Protein AF-A0AAV5U0A1-F1 (afdb_monomer)

Solvent-accessible surface area (backbone atoms only — not comparable to full-atom values): 12680 Å² total; per-residue (Å²): 131,85,86,67,59,62,84,64,47,50,62,53,45,58,72,53,48,42,97,86,37,93,54,20,73,59,46,49,53,53,51,50,45,66,59,63,69,54,57,73,71,55,33,48,52,49,47,70,76,40,39,78,63,48,50,66,48,63,71,72,50,58,68,67,58,55,45,63,45,49,74,36,69,68,47,45,61,51,34,74,75,32,68,68,50,45,51,52,42,48,49,52,62,66,55,71,90,57,90,88,52,53,71,68,59,50,52,53,51,49,50,48,31,42,49,44,49,49,51,50,50,61,66,18,66,86,35,64,87,56,33,54,58,44,51,72,70,46,56,62,58,45,48,27,61,62,4,62,44,91,62,83,88,67,80,53,34,65,59,54,51,50,49,38,69,78,42,55,88,46,46,69,57,48,22,65,46,8,58,85,22,51,75,86,24,63,40,4,35,52,24,60,68,49,76,73,84,75,81,65,69,82,75,75,76,76,80,76,82,86,81,87,82,91,133

pLDDT: mean 83.24, std 13.51, range [42.75, 97.75]

Structure (mmCIF, N/CA/C/O backbone):
data_AF-A0AAV5U0A1-F1
#
_entry.id   AF-A0AAV5U0A1-F1
#
loop_
_atom_site.group_PDB
_atom_site.id
_atom_site.type_symbol
_atom_site.label_atom_id
_atom_site.label_alt_id
_atom_site.label_comp_id
_atom_site.label_asym_id
_atom_site.label_entity_id
_atom_site.label_seq_id
_atom_site.pdbx_PDB_ins_code
_atom_site.Cartn_x
_atom_site.Cartn_y
_atom_site.Cartn_z
_atom_site.occupancy
_atom_site.B_iso_or_equiv
_atom_site.auth_seq_id
_atom_site.auth_comp_id
_atom_site.auth_asym_id
_atom_site.auth_atom_id
_atom_site.pdbx_PDB_model_num
ATOM 1 N N . SER A 1 1 ? 11.505 15.624 -27.979 1.00 45.50 1 SER A N 1
ATOM 2 C CA . SER A 1 1 ? 10.695 14.448 -27.616 1.00 45.50 1 SER A CA 1
ATOM 3 C C . SER A 1 1 ? 11.596 13.233 -27.694 1.00 45.50 1 SER A C 1
ATOM 5 O O . SER A 1 1 ? 12.346 13.107 -28.656 1.00 45.50 1 SER A O 1
ATOM 7 N N . LEU A 1 2 ? 11.619 12.393 -26.661 1.00 45.75 2 LEU A N 1
ATOM 8 C CA . LEU A 1 2 ? 12.343 11.128 -26.728 1.00 45.75 2 LEU A CA 1
ATOM 9 C C . LEU A 1 2 ? 11.473 10.179 -27.564 1.00 45.75 2 LEU A C 1
ATOM 11 O O . LEU A 1 2 ? 10.415 9.763 -27.109 1.00 45.75 2 LEU A O 1
ATOM 15 N N . VAL A 1 3 ? 11.860 9.922 -28.813 1.00 54.09 3 VAL A N 1
ATOM 16 C CA . VAL A 1 3 ? 11.170 8.975 -29.706 1.00 54.09 3 VAL A CA 1
ATOM 17 C C . VAL A 1 3 ? 11.675 7.570 -29.376 1.00 54.09 3 VAL A C 1
ATOM 19 O O . VAL A 1 3 ? 12.376 6.944 -30.164 1.00 54.09 3 VAL A O 1
ATOM 22 N N . LEU A 1 4 ? 11.415 7.102 -28.157 1.00 60.94 4 LEU A N 1
ATOM 23 C CA . LEU A 1 4 ? 11.517 5.677 -27.867 1.00 60.94 4 LEU A CA 1
ATOM 24 C C . LEU A 1 4 ? 10.155 5.078 -28.191 1.00 60.94 4 LEU A C 1
ATOM 26 O O . LEU A 1 4 ? 9.140 5.519 -27.668 1.00 60.94 4 LEU A O 1
ATOM 30 N N . ASN A 1 5 ? 10.130 4.111 -29.105 1.00 74.62 5 ASN A N 1
ATOM 31 C CA . ASN A 1 5 ? 8.954 3.271 -29.262 1.00 74.62 5 ASN A CA 1
ATOM 32 C C . ASN A 1 5 ? 8.891 2.366 -28.028 1.00 74.62 5 ASN A C 1
ATOM 34 O O . ASN A 1 5 ? 9.698 1.439 -27.909 1.00 74.62 5 ASN A O 1
ATOM 38 N N . ASP A 1 6 ? 7.962 2.650 -27.119 1.00 71.62 6 ASP A N 1
ATOM 39 C CA . ASP A 1 6 ? 7.804 1.933 -25.852 1.00 71.62 6 ASP A CA 1
ATOM 40 C C . ASP A 1 6 ? 7.629 0.420 -26.050 1.00 71.62 6 ASP A C 1
ATOM 42 O O . ASP A 1 6 ? 8.100 -0.373 -25.228 1.00 71.62 6 ASP A O 1
ATOM 46 N N . GLU A 1 7 ? 7.040 -0.001 -27.178 1.00 73.19 7 GLU A N 1
ATOM 47 C CA . GLU A 1 7 ? 6.856 -1.414 -27.520 1.00 73.19 7 GLU A CA 1
ATOM 48 C C . GLU A 1 7 ? 8.173 -2.136 -27.818 1.00 73.19 7 GLU A C 1
ATOM 50 O O . GLU A 1 7 ? 8.300 -3.321 -27.517 1.00 73.19 7 GLU A O 1
ATOM 55 N N . LEU A 1 8 ? 9.164 -1.431 -28.367 1.00 79.56 8 LEU 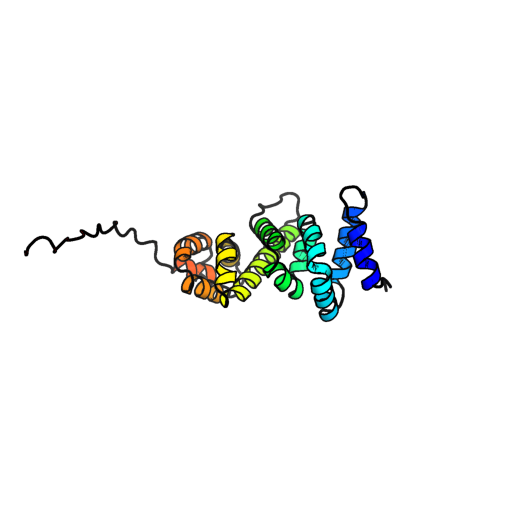A N 1
ATOM 56 C CA . LEU A 1 8 ? 10.489 -1.985 -28.652 1.00 79.56 8 LEU A CA 1
ATOM 57 C C . LEU A 1 8 ? 11.459 -1.768 -27.487 1.00 79.56 8 LEU A C 1
ATOM 59 O O . LEU A 1 8 ? 12.316 -2.612 -27.222 1.00 79.56 8 LEU A O 1
ATOM 63 N N . ALA A 1 9 ? 11.319 -0.650 -26.774 1.00 85.50 9 ALA A N 1
ATOM 64 C CA . ALA A 1 9 ? 12.217 -0.273 -25.694 1.00 85.50 9 ALA A CA 1
ATOM 65 C C . ALA A 1 9 ? 12.012 -1.133 -24.440 1.00 85.50 9 ALA A C 1
ATOM 67 O O . ALA A 1 9 ? 12.993 -1.583 -23.847 1.00 85.50 9 ALA A O 1
ATOM 68 N N . CYS A 1 10 ? 10.764 -1.401 -24.037 1.00 88.62 10 CYS A N 1
ATOM 69 C CA . CYS A 1 10 ? 10.500 -2.111 -22.782 1.00 88.62 10 CYS A CA 1
ATOM 70 C C . CYS A 1 10 ? 11.078 -3.534 -22.751 1.00 88.62 10 CYS A C 1
ATOM 72 O O . CYS A 1 10 ? 11.788 -3.840 -21.790 1.00 88.62 10 CYS A O 1
ATOM 74 N N . PRO A 1 11 ? 10.853 -4.406 -23.760 1.00 90.00 11 PRO A N 1
ATOM 75 C CA . PRO A 1 11 ? 11.413 -5.757 -23.747 1.00 90.00 11 PRO A CA 1
ATOM 76 C C . PRO A 1 11 ? 12.940 -5.754 -23.640 1.00 90.00 11 PRO A C 1
ATOM 78 O O . PRO A 1 11 ? 13.488 -6.459 -22.796 1.00 90.00 11 PRO A O 1
ATOM 81 N N . PHE A 1 12 ? 13.598 -4.894 -24.424 1.00 90.38 12 PHE A N 1
ATOM 82 C CA . PHE A 1 12 ? 15.050 -4.736 -24.417 1.00 90.38 12 PHE A CA 1
ATOM 83 C C . PHE A 1 12 ? 15.578 -4.277 -23.053 1.00 90.38 12 PHE A C 1
ATOM 85 O O . PHE A 1 12 ? 16.543 -4.839 -22.536 1.00 90.38 12 PHE A O 1
ATOM 92 N N . LEU A 1 13 ? 14.934 -3.275 -22.444 1.00 91.12 13 LEU A N 1
ATOM 93 C CA . LEU A 1 13 ? 15.321 -2.776 -21.126 1.00 91.12 13 LEU A CA 1
ATOM 94 C C . LEU A 1 13 ? 15.207 -3.867 -20.066 1.00 91.12 13 LEU A C 1
ATOM 96 O O . LEU A 1 13 ? 16.143 -4.055 -19.293 1.00 91.12 13 LEU A O 1
ATOM 100 N N . PHE A 1 14 ? 14.107 -4.619 -20.051 1.00 91.50 14 PHE A N 1
ATOM 101 C CA . PHE A 1 14 ? 13.966 -5.730 -19.118 1.00 91.50 14 PHE A CA 1
ATOM 102 C C . PHE A 1 14 ? 15.031 -6.819 -19.329 1.00 91.50 14 PHE A C 1
ATOM 104 O O . PHE A 1 14 ? 15.506 -7.368 -18.341 1.00 91.50 14 PHE A O 1
ATOM 111 N N . ASP A 1 15 ? 15.414 -7.136 -20.571 1.00 90.81 15 ASP A N 1
ATOM 112 C CA . ASP A 1 15 ? 16.470 -8.125 -20.854 1.00 90.81 15 ASP A CA 1
ATOM 113 C C . ASP A 1 15 ? 17.850 -7.637 -20.391 1.00 90.81 15 ASP A C 1
ATOM 115 O O . ASP A 1 15 ? 18.699 -8.422 -19.967 1.00 90.81 15 ASP A O 1
ATOM 119 N N . CYS A 1 16 ? 18.077 -6.325 -20.452 1.00 90.50 16 CYS A N 1
ATOM 120 C CA . CYS A 1 16 ? 19.337 -5.711 -20.055 1.00 90.50 16 CYS A CA 1
ATOM 121 C C . CYS A 1 16 ? 19.458 -5.493 -18.539 1.00 90.50 16 CYS A C 1
ATOM 123 O O . CYS A 1 16 ? 20.584 -5.392 -18.043 1.00 90.50 16 CYS A O 1
ATOM 125 N N . ILE A 1 17 ? 18.351 -5.421 -17.793 1.00 89.75 17 ILE A N 1
ATOM 126 C CA . ILE A 1 17 ? 18.374 -5.279 -16.332 1.00 89.75 17 ILE A CA 1
ATOM 127 C C . ILE A 1 17 ? 18.672 -6.639 -15.691 1.00 89.75 17 ILE A C 1
ATOM 129 O O . ILE A 1 17 ? 17.797 -7.479 -15.505 1.00 89.75 17 ILE A O 1
ATOM 133 N N . THR A 1 18 ? 19.936 -6.839 -15.327 1.00 86.81 18 THR A N 1
ATOM 134 C CA . THR A 1 18 ? 20.435 -8.052 -14.663 1.00 86.81 18 THR A CA 1
ATOM 135 C C . THR A 1 18 ? 21.503 -7.700 -13.629 1.00 86.81 18 THR A C 1
ATOM 137 O O . THR A 1 18 ? 22.191 -6.688 -13.769 1.00 86.81 18 THR A O 1
ATOM 140 N N . ASP A 1 19 ? 21.731 -8.556 -12.634 1.00 82.19 19 ASP A N 1
ATOM 141 C CA . ASP A 1 19 ? 22.765 -8.319 -11.607 1.00 82.19 19 ASP A CA 1
ATOM 142 C C . ASP A 1 19 ? 24.187 -8.203 -12.186 1.00 82.19 19 ASP A C 1
ATOM 144 O O . ASP A 1 19 ? 25.088 -7.653 -11.558 1.00 82.19 19 ASP A O 1
ATOM 148 N N . LYS A 1 20 ? 24.398 -8.711 -13.407 1.00 88.12 20 LYS A N 1
ATOM 149 C CA . LYS A 1 20 ? 25.689 -8.688 -14.106 1.00 88.12 20 LYS A CA 1
ATOM 150 C C . LYS A 1 20 ? 25.921 -7.413 -14.915 1.00 88.12 20 LYS A C 1
ATOM 152 O O . LYS A 1 20 ? 27.049 -7.171 -15.338 1.00 88.12 20 LYS A O 1
ATOM 157 N N . ASN A 1 21 ? 24.880 -6.622 -15.174 1.00 85.50 21 ASN A N 1
ATOM 158 C CA . ASN A 1 21 ? 25.001 -5.408 -15.968 1.00 85.50 21 ASN A CA 1
ATOM 159 C C . ASN A 1 21 ? 25.263 -4.197 -15.050 1.00 85.50 21 ASN A C 1
ATOM 161 O O . ASN A 1 21 ? 24.388 -3.836 -14.259 1.00 85.50 21 ASN A O 1
ATOM 165 N N . PRO A 1 22 ? 26.422 -3.514 -15.166 1.00 87.12 22 PRO A N 1
ATOM 166 C CA . PRO A 1 22 ? 26.748 -2.363 -14.320 1.00 87.12 22 PRO A CA 1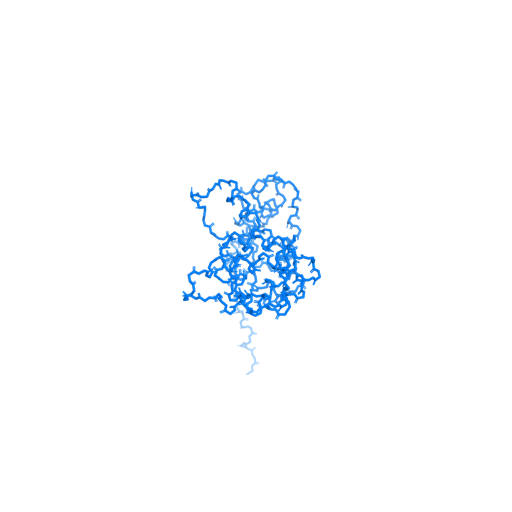
ATOM 167 C C . PRO A 1 22 ? 25.797 -1.174 -14.526 1.00 87.12 22 PRO A C 1
ATOM 169 O O . PRO A 1 22 ? 25.707 -0.296 -13.671 1.00 87.12 22 PRO A O 1
ATOM 172 N N . LEU A 1 23 ? 25.063 -1.141 -15.643 1.00 89.38 23 LEU A N 1
ATOM 173 C CA . LEU A 1 23 ? 24.080 -0.107 -15.952 1.00 89.38 23 LEU A CA 1
ATOM 174 C C . LEU A 1 23 ? 22.672 -0.437 -15.445 1.00 89.38 23 LEU A C 1
ATOM 176 O O . LEU A 1 23 ? 21.784 0.400 -15.593 1.00 89.38 23 LEU A O 1
ATOM 180 N N . SER A 1 24 ? 22.442 -1.601 -14.829 1.00 86.62 24 SER A N 1
ATOM 181 C CA . SER A 1 24 ? 21.104 -2.042 -14.406 1.00 86.62 24 SER A CA 1
ATOM 182 C C . SER A 1 24 ? 20.356 -1.007 -13.577 1.00 86.62 24 SER A C 1
ATOM 184 O O . SER A 1 24 ? 19.193 -0.737 -13.857 1.00 86.62 24 SER A O 1
ATOM 186 N N . GLY A 1 25 ? 21.020 -0.351 -12.622 1.00 84.12 25 GLY A N 1
ATOM 187 C CA . GLY A 1 25 ? 20.382 0.696 -11.820 1.00 84.12 25 GLY A CA 1
ATOM 188 C C . GLY A 1 25 ? 19.938 1.914 -12.642 1.00 84.12 25 GLY A C 1
ATOM 189 O O . GLY A 1 25 ? 18.899 2.502 -12.359 1.00 84.12 25 GLY A O 1
ATOM 190 N N . ALA A 1 26 ? 20.685 2.295 -13.683 1.00 87.25 26 ALA A N 1
ATOM 191 C CA . ALA A 1 26 ? 20.289 3.376 -14.586 1.00 87.25 26 ALA A CA 1
ATOM 192 C C . ALA A 1 26 ? 19.163 2.934 -15.536 1.00 87.25 26 ALA A C 1
ATOM 194 O O . ALA A 1 26 ? 18.199 3.670 -15.729 1.00 87.25 26 ALA A O 1
ATOM 195 N N . LEU A 1 27 ? 19.248 1.714 -16.073 1.00 89.44 27 LEU A N 1
ATOM 196 C CA . LEU A 1 27 ? 18.239 1.143 -16.967 1.00 89.44 27 LEU A CA 1
ATOM 197 C C . LEU A 1 27 ? 16.896 0.927 -16.265 1.00 89.44 27 LEU A C 1
ATOM 199 O O . LEU A 1 27 ? 15.859 1.182 -16.868 1.00 89.44 27 LEU A O 1
ATOM 203 N N . GLN A 1 28 ? 16.900 0.548 -14.984 1.00 88.12 28 GLN A N 1
ATOM 204 C CA . GLN A 1 28 ? 15.689 0.506 -14.161 1.00 88.12 28 GLN A CA 1
ATOM 205 C C . GLN A 1 28 ? 15.017 1.878 -14.099 1.00 88.12 28 GLN A C 1
ATOM 207 O O . GLN A 1 28 ? 13.818 1.971 -14.318 1.00 88.12 28 GLN A O 1
ATOM 212 N N . LYS A 1 29 ? 15.770 2.962 -13.874 1.00 85.62 29 LYS A N 1
ATOM 213 C CA . LYS A 1 29 ? 15.199 4.321 -13.845 1.00 85.62 29 LYS A CA 1
ATOM 214 C C . LYS A 1 29 ? 14.591 4.715 -15.190 1.00 85.62 29 LYS A C 1
ATOM 216 O O . LYS A 1 29 ? 13.519 5.308 -15.214 1.00 85.62 29 LYS A O 1
ATOM 221 N N . VAL A 1 30 ? 15.251 4.365 -16.297 1.00 88.31 30 VAL A N 1
ATOM 222 C CA . VAL A 1 30 ? 14.718 4.598 -17.650 1.00 88.31 30 VAL A CA 1
ATOM 223 C C . VAL A 1 30 ? 13.429 3.810 -17.859 1.00 88.31 30 VAL A C 1
ATOM 225 O O . VAL A 1 30 ? 12.431 4.391 -18.268 1.00 88.31 30 VAL A O 1
ATOM 228 N N . LEU A 1 31 ? 13.424 2.519 -17.524 1.00 89.00 31 LEU A N 1
ATOM 229 C CA . LEU A 1 31 ? 12.235 1.679 -17.610 1.00 89.00 31 LEU A CA 1
ATOM 230 C C . LEU A 1 31 ? 11.084 2.285 -16.799 1.00 89.00 31 LEU A C 1
ATOM 232 O O . LEU A 1 31 ? 10.002 2.480 -17.325 1.00 89.00 31 LEU A O 1
ATOM 236 N N . LEU A 1 32 ? 11.319 2.669 -15.548 1.00 86.44 32 LEU A N 1
ATOM 237 C CA . LEU A 1 32 ? 10.284 3.241 -14.685 1.00 86.44 32 LEU A CA 1
ATOM 238 C C . LEU A 1 32 ? 9.772 4.590 -15.191 1.00 86.44 32 LEU A C 1
ATOM 240 O O . LEU A 1 32 ? 8.581 4.864 -15.084 1.00 86.44 32 LEU A O 1
ATOM 244 N N . ALA A 1 33 ? 10.633 5.400 -15.807 1.00 85.25 33 ALA A N 1
ATOM 245 C CA . ALA A 1 33 ? 10.215 6.612 -16.499 1.00 85.25 33 ALA A CA 1
ATOM 246 C C . ALA A 1 33 ? 9.251 6.302 -17.662 1.00 85.25 33 ALA A C 1
ATOM 248 O O . ALA A 1 33 ? 8.234 6.985 -17.787 1.00 85.25 33 ALA A O 1
ATOM 249 N N . LEU A 1 34 ? 9.502 5.246 -18.451 1.00 86.31 34 LEU A N 1
ATOM 250 C CA . LEU A 1 34 ? 8.567 4.793 -19.497 1.00 86.31 34 LEU A CA 1
ATOM 251 C C . LEU A 1 34 ? 7.232 4.325 -18.920 1.00 86.31 34 LEU A C 1
ATOM 253 O O . LEU A 1 34 ? 6.210 4.423 -19.572 1.00 86.31 34 LEU A O 1
ATOM 257 N N . PHE A 1 35 ? 7.215 3.832 -17.690 1.00 85.38 35 PHE A N 1
ATOM 258 C CA . PHE A 1 35 ? 5.986 3.439 -17.006 1.00 85.38 35 PHE A CA 1
ATOM 259 C C . PHE A 1 35 ? 5.280 4.651 -16.359 1.00 85.38 35 PHE A C 1
ATOM 261 O O . PHE A 1 35 ? 4.069 4.632 -16.142 1.00 85.38 35 PHE A O 1
ATOM 268 N N . PHE A 1 36 ? 5.995 5.738 -16.070 1.00 82.75 36 PHE A N 1
ATOM 269 C CA . PHE A 1 36 ? 5.456 6.885 -15.338 1.00 82.75 36 PHE A CA 1
ATOM 270 C C . PHE A 1 36 ? 4.927 8.018 -16.229 1.00 82.75 36 PHE A C 1
ATOM 272 O O . PHE A 1 36 ? 3.888 8.602 -15.917 1.00 82.75 36 PHE A O 1
ATOM 279 N N . PHE A 1 37 ? 5.638 8.351 -17.309 1.00 82.69 37 PHE A N 1
ATOM 280 C CA . PHE A 1 37 ? 5.355 9.533 -18.132 1.00 82.69 37 PHE A CA 1
ATOM 281 C C . PHE A 1 37 ? 4.260 9.398 -19.206 1.00 82.69 37 PHE A C 1
ATOM 283 O O . PHE A 1 37 ? 3.671 10.438 -19.512 1.00 82.69 37 PHE A O 1
ATOM 290 N N . PRO A 1 38 ? 3.957 8.217 -19.783 1.00 82.50 38 PRO A N 1
ATOM 291 C CA . PRO A 1 38 ? 2.892 8.103 -20.782 1.00 82.50 38 PRO A CA 1
ATOM 292 C C . PRO A 1 38 ? 1.514 8.465 -20.235 1.00 82.50 38 PRO A C 1
ATOM 294 O O . PRO A 1 38 ? 1.321 8.573 -19.022 1.00 82.50 38 PRO A O 1
ATOM 297 N N . GLU A 1 39 ? 0.530 8.605 -21.121 1.00 83.81 39 GLU A N 1
ATOM 298 C CA . GLU A 1 39 ? -0.867 8.822 -20.741 1.00 83.81 39 GLU A CA 1
ATOM 299 C C . GLU A 1 39 ? -1.453 7.619 -19.973 1.00 83.81 39 GLU A C 1
ATOM 301 O O . GLU A 1 39 ? -0.951 6.498 -20.037 1.00 83.81 39 GLU A O 1
ATOM 306 N N . THR A 1 40 ? -2.544 7.830 -19.227 1.00 79.19 40 THR A N 1
ATOM 307 C CA . THR A 1 40 ? -3.183 6.793 -18.387 1.00 79.19 40 THR A CA 1
ATOM 308 C C . THR A 1 40 ? -3.512 5.497 -19.142 1.00 79.19 40 THR A C 1
ATOM 310 O O . THR A 1 40 ? -3.285 4.403 -18.612 1.00 79.19 40 THR A O 1
ATOM 313 N N . ALA A 1 41 ? -4.035 5.599 -20.368 1.00 76.31 41 ALA A N 1
ATOM 314 C CA . ALA A 1 41 ? -4.408 4.433 -21.170 1.00 76.31 41 ALA A CA 1
ATOM 315 C C . ALA A 1 41 ? -3.181 3.589 -21.562 1.00 76.31 41 ALA A C 1
ATOM 317 O O . ALA A 1 41 ? -3.207 2.357 -21.453 1.00 76.31 41 ALA A O 1
ATOM 318 N N . ASP A 1 42 ? -2.082 4.253 -21.922 1.00 83.25 42 ASP A N 1
ATOM 319 C CA . ASP A 1 42 ? -0.822 3.601 -22.276 1.00 83.25 42 ASP A CA 1
ATOM 320 C C . ASP A 1 42 ? -0.187 2.945 -21.051 1.00 83.25 42 ASP A C 1
ATOM 322 O O . ASP A 1 42 ? 0.177 1.769 -21.104 1.00 83.25 42 ASP A O 1
ATOM 326 N N . ARG A 1 43 ? -0.166 3.638 -19.901 1.00 85.31 43 ARG A N 1
ATOM 327 C CA . ARG A 1 43 ? 0.328 3.066 -18.635 1.00 85.31 43 ARG A CA 1
ATOM 328 C C . ARG A 1 43 ? -0.419 1.792 -18.260 1.00 85.31 43 ARG A C 1
ATOM 330 O O . ARG A 1 43 ? 0.205 0.778 -17.955 1.00 85.31 43 ARG A O 1
ATOM 337 N N . THR A 1 44 ? -1.749 1.818 -18.320 1.00 84.88 44 THR A N 1
ATOM 338 C CA . THR A 1 44 ? -2.583 0.645 -18.013 1.00 84.88 44 THR A CA 1
ATOM 339 C C . THR A 1 44 ? -2.241 -0.523 -18.938 1.00 84.88 44 THR A C 1
ATOM 341 O O . THR A 1 44 ? -2.024 -1.645 -18.478 1.00 84.88 44 THR A O 1
ATOM 344 N N . THR A 1 45 ? -2.121 -0.252 -20.238 1.00 87.31 45 THR A N 1
ATOM 345 C CA . THR A 1 45 ? -1.760 -1.260 -21.243 1.00 87.31 45 THR A CA 1
ATOM 346 C C . THR A 1 45 ? -0.378 -1.854 -20.976 1.00 87.31 45 THR A C 1
ATOM 348 O O . THR A 1 45 ? -0.210 -3.074 -21.024 1.00 87.31 45 THR A O 1
ATOM 351 N N . MET A 1 46 ? 0.610 -1.021 -20.642 1.00 86.69 46 MET A N 1
ATOM 352 C CA . MET A 1 46 ? 1.967 -1.462 -20.316 1.00 86.69 46 MET A CA 1
ATOM 353 C C . MET A 1 46 ? 2.013 -2.311 -19.044 1.00 86.69 46 MET A C 1
ATOM 355 O O . MET A 1 46 ? 2.671 -3.351 -19.035 1.00 86.69 46 MET A O 1
ATOM 359 N N . ILE A 1 47 ? 1.293 -1.914 -17.990 1.00 87.69 47 ILE A N 1
ATOM 360 C CA . ILE A 1 47 ? 1.168 -2.682 -16.743 1.00 87.69 47 ILE A CA 1
ATOM 361 C C . ILE A 1 47 ? 0.571 -4.062 -17.021 1.00 87.69 47 ILE A C 1
ATOM 363 O O . ILE A 1 47 ? 1.123 -5.065 -16.575 1.00 87.69 47 ILE A O 1
ATOM 367 N N . ILE A 1 48 ? -0.523 -4.130 -17.783 1.00 87.00 48 ILE A N 1
ATOM 368 C CA . ILE A 1 48 ? -1.165 -5.402 -18.143 1.00 87.00 48 ILE A CA 1
ATOM 369 C C . ILE A 1 48 ? -0.196 -6.278 -18.944 1.00 87.00 48 ILE A C 1
ATOM 371 O O . ILE A 1 48 ? -0.045 -7.464 -18.655 1.00 87.00 48 ILE A O 1
ATOM 375 N N . ARG A 1 49 ? 0.488 -5.697 -19.936 1.00 89.88 49 ARG A N 1
ATOM 376 C CA . ARG A 1 49 ? 1.374 -6.431 -20.848 1.00 89.88 49 ARG A CA 1
ATOM 377 C C . ARG A 1 49 ? 2.646 -6.940 -20.166 1.00 89.88 49 ARG A C 1
ATOM 379 O O . ARG A 1 49 ? 3.108 -8.032 -20.483 1.00 89.88 49 ARG A O 1
ATOM 386 N N . TYR A 1 50 ? 3.222 -6.161 -19.252 1.00 90.94 50 TYR A N 1
ATOM 387 C CA . TYR A 1 50 ? 4.541 -6.433 -18.674 1.00 90.94 50 TYR A CA 1
ATOM 388 C C . TYR A 1 50 ? 4.531 -6.718 -17.169 1.00 90.94 50 TYR A C 1
ATOM 390 O O . TYR A 1 50 ? 5.606 -6.888 -16.593 1.00 90.94 50 TYR A O 1
ATOM 398 N N . GLY A 1 51 ? 3.362 -6.811 -16.529 1.00 87.31 51 GLY A N 1
ATOM 399 C CA . GLY A 1 51 ? 3.214 -6.911 -15.073 1.00 87.31 51 GLY A CA 1
ATOM 400 C C . GLY A 1 51 ? 4.131 -7.948 -14.423 1.00 87.31 51 GLY A C 1
ATOM 401 O O . GLY A 1 51 ? 4.890 -7.619 -13.518 1.00 87.31 51 GLY A O 1
ATOM 402 N N . THR A 1 52 ? 4.185 -9.176 -14.944 1.00 86.56 52 THR A N 1
ATOM 403 C CA . THR A 1 52 ? 5.060 -10.226 -14.390 1.00 86.56 52 THR A CA 1
ATOM 404 C C . THR A 1 52 ? 6.539 -9.827 -14.371 1.00 86.56 52 THR A C 1
ATOM 406 O O . THR A 1 52 ? 7.228 -10.095 -13.391 1.00 86.56 52 THR A O 1
ATOM 409 N N . ARG A 1 53 ? 7.034 -9.157 -15.420 1.00 88.81 53 ARG A N 1
ATOM 410 C CA . ARG A 1 53 ? 8.428 -8.682 -15.483 1.00 88.81 53 ARG A CA 1
ATOM 411 C C . ARG A 1 53 ? 8.631 -7.450 -14.606 1.00 88.81 53 ARG A C 1
ATOM 413 O O . ARG A 1 53 ? 9.653 -7.334 -13.934 1.00 88.81 53 ARG A O 1
ATOM 420 N N . LEU A 1 54 ? 7.640 -6.557 -14.583 1.00 86.06 54 LEU A N 1
ATOM 421 C CA . LEU A 1 54 ? 7.634 -5.375 -13.730 1.00 86.06 54 LEU A CA 1
ATOM 422 C C . LEU A 1 54 ? 7.749 -5.774 -12.257 1.00 86.06 54 LEU A C 1
ATOM 424 O O . LEU A 1 54 ? 8.503 -5.147 -11.525 1.00 86.06 54 LEU A O 1
ATOM 428 N N . ASN A 1 55 ? 7.097 -6.859 -11.841 1.00 84.62 55 ASN A N 1
ATOM 429 C CA . ASN A 1 55 ? 7.192 -7.382 -10.484 1.00 84.62 55 ASN A CA 1
ATOM 430 C C . ASN A 1 55 ? 8.651 -7.594 -10.019 1.00 84.62 55 ASN A C 1
ATOM 432 O O . ASN A 1 55 ? 9.073 -7.067 -8.988 1.00 84.62 55 ASN A O 1
ATOM 436 N N . THR A 1 56 ? 9.453 -8.306 -10.812 1.00 83.56 56 THR A N 1
ATOM 437 C CA . THR A 1 56 ? 10.864 -8.573 -10.490 1.00 83.56 56 THR A CA 1
ATOM 438 C C . THR A 1 56 ? 11.679 -7.285 -10.360 1.00 83.56 56 THR A C 1
ATOM 440 O O . THR A 1 56 ? 12.548 -7.179 -9.493 1.00 83.56 56 THR A O 1
ATOM 443 N N . ILE A 1 57 ? 11.381 -6.283 -11.190 1.00 84.25 57 ILE A N 1
ATOM 444 C CA . ILE A 1 57 ? 12.033 -4.972 -11.117 1.00 84.25 57 ILE A CA 1
ATOM 445 C C . ILE A 1 57 ? 11.615 -4.220 -9.852 1.00 84.25 57 ILE A C 1
ATOM 447 O O . ILE A 1 57 ? 12.465 -3.678 -9.148 1.00 84.25 57 ILE A O 1
ATOM 451 N N . MET A 1 58 ? 10.326 -4.239 -9.522 1.00 82.38 58 MET A N 1
ATOM 452 C CA . MET A 1 58 ? 9.759 -3.538 -8.367 1.00 82.38 58 MET A CA 1
ATOM 453 C C . MET A 1 58 ? 10.298 -4.041 -7.027 1.00 82.38 58 MET A C 1
ATOM 455 O O . MET A 1 58 ? 10.369 -3.277 -6.068 1.00 82.38 58 MET A O 1
ATOM 459 N N . MET A 1 59 ? 10.746 -5.294 -6.956 1.00 81.25 59 MET A N 1
ATOM 460 C CA . MET A 1 59 ? 11.421 -5.819 -5.765 1.00 81.25 59 MET A CA 1
ATOM 461 C C . MET A 1 59 ? 12.781 -5.170 -5.500 1.00 81.25 59 MET A C 1
ATOM 463 O O . MET A 1 59 ? 13.190 -5.044 -4.345 1.00 81.25 59 MET A O 1
ATOM 467 N N . ASN A 1 60 ? 13.460 -4.728 -6.556 1.00 80.06 60 ASN A N 1
ATOM 468 C CA . ASN A 1 60 ? 14.826 -4.213 -6.498 1.00 80.06 60 ASN A CA 1
ATOM 469 C C . ASN A 1 60 ? 14.900 -2.697 -6.686 1.00 80.06 60 ASN A C 1
ATOM 471 O O . ASN A 1 60 ? 15.974 -2.109 -6.577 1.00 80.06 60 ASN A O 1
ATOM 475 N N . VAL A 1 61 ? 13.762 -2.057 -6.957 1.00 80.19 61 VAL A N 1
ATOM 476 C CA . VAL A 1 61 ? 13.713 -0.625 -7.201 1.00 80.19 61 VAL A CA 1
ATOM 477 C C . VAL A 1 61 ? 14.045 0.165 -5.939 1.00 80.19 61 VAL A C 1
ATOM 479 O O . VAL A 1 61 ? 13.685 -0.216 -4.820 1.00 80.19 61 VAL A O 1
ATOM 482 N N . ASP A 1 62 ? 14.702 1.306 -6.114 1.00 80.25 62 ASP A N 1
ATOM 483 C CA . ASP A 1 62 ? 14.858 2.278 -5.041 1.00 80.25 62 ASP A CA 1
ATOM 484 C C . ASP A 1 62 ? 13.476 2.745 -4.515 1.00 80.25 62 ASP A C 1
ATOM 486 O O . ASP A 1 62 ? 12.571 3.004 -5.318 1.00 80.25 62 ASP A O 1
ATOM 490 N N . PRO A 1 63 ? 13.283 2.871 -3.186 1.00 79.75 63 PRO A N 1
ATOM 491 C CA . PRO A 1 63 ? 12.025 3.329 -2.595 1.00 79.75 63 PRO A CA 1
ATOM 492 C C . PRO A 1 63 ? 11.493 4.648 -3.167 1.00 79.75 63 PRO A C 1
ATOM 494 O O . PRO A 1 63 ? 10.277 4.819 -3.207 1.00 79.75 63 PRO A O 1
ATOM 497 N N . TYR A 1 64 ? 12.366 5.552 -3.636 1.00 81.38 64 TYR A N 1
ATOM 498 C CA . TYR A 1 64 ? 11.989 6.776 -4.353 1.00 81.38 64 TYR A CA 1
ATOM 499 C C . TYR A 1 64 ? 11.068 6.499 -5.525 1.00 81.38 64 TYR A C 1
ATOM 501 O O . TYR A 1 64 ? 9.986 7.069 -5.613 1.00 81.38 64 TYR A O 1
ATOM 509 N N . TRP A 1 65 ? 11.463 5.590 -6.404 1.00 81.38 65 TRP A N 1
ATOM 510 C CA . TRP A 1 65 ? 10.681 5.307 -7.597 1.00 81.38 65 TRP A CA 1
ATOM 511 C C . TRP A 1 65 ? 9.430 4.497 -7.294 1.00 81.38 65 TRP A C 1
ATOM 513 O O . TRP A 1 65 ? 8.410 4.710 -7.941 1.00 81.38 65 TRP A O 1
ATOM 523 N N . LEU A 1 66 ? 9.485 3.620 -6.287 1.00 83.19 66 LEU A N 1
ATOM 524 C CA . LEU A 1 66 ? 8.285 2.951 -5.794 1.00 83.19 66 LEU A CA 1
ATOM 525 C C . LEU A 1 66 ? 7.252 3.983 -5.332 1.00 83.19 66 LEU A C 1
ATOM 527 O O . LEU A 1 66 ? 6.104 3.906 -5.750 1.00 83.19 66 LEU A O 1
ATOM 531 N N . ASN A 1 67 ? 7.672 4.965 -4.532 1.00 81.38 67 ASN A N 1
ATOM 532 C CA . ASN A 1 67 ? 6.819 6.068 -4.098 1.00 81.38 67 ASN A CA 1
ATOM 533 C C . ASN A 1 67 ? 6.231 6.817 -5.306 1.00 81.38 67 ASN A C 1
ATOM 535 O O . ASN A 1 67 ? 5.012 6.880 -5.440 1.00 81.38 67 ASN A O 1
ATOM 539 N N . VAL A 1 68 ? 7.085 7.286 -6.221 1.00 82.56 68 VAL A N 1
ATOM 540 C CA . VAL A 1 68 ? 6.657 8.007 -7.432 1.00 82.56 68 VAL A CA 1
ATOM 541 C C . VAL A 1 68 ? 5.604 7.212 -8.211 1.00 82.56 68 VAL A C 1
ATOM 543 O O . VAL A 1 68 ? 4.598 7.762 -8.642 1.00 82.56 68 VAL A O 1
ATOM 546 N N . MET A 1 69 ? 5.772 5.897 -8.355 1.00 83.69 69 MET A N 1
ATOM 547 C CA . MET A 1 69 ? 4.768 5.061 -9.011 1.00 83.69 69 MET A CA 1
ATOM 548 C C . MET A 1 69 ? 3.454 4.963 -8.239 1.00 83.69 69 MET A C 1
ATOM 550 O O . MET A 1 69 ? 2.396 4.964 -8.864 1.00 83.69 69 MET A O 1
ATOM 554 N N . MET A 1 70 ? 3.498 4.871 -6.909 1.00 84.50 70 MET A N 1
ATOM 555 C CA . MET A 1 70 ? 2.292 4.768 -6.081 1.00 84.50 70 MET A CA 1
ATOM 556 C C . MET A 1 70 ? 1.423 6.032 -6.127 1.00 84.50 70 MET A C 1
ATOM 558 O O . MET A 1 70 ? 0.246 5.957 -5.788 1.00 84.50 70 MET A O 1
ATOM 562 N N . GLU A 1 71 ? 1.941 7.163 -6.614 1.00 83.88 71 GLU A N 1
ATOM 563 C CA . GLU A 1 71 ? 1.120 8.349 -6.895 1.00 83.88 71 GLU A CA 1
ATOM 564 C C . GLU A 1 71 ? 0.123 8.143 -8.045 1.00 83.88 71 GLU A C 1
ATOM 566 O O . GLU A 1 71 ? -0.817 8.925 -8.201 1.00 83.88 71 GLU A O 1
ATOM 571 N N . LYS A 1 72 ? 0.323 7.126 -8.895 1.00 85.75 72 LYS A N 1
ATOM 572 C CA . LYS A 1 72 ? -0.572 6.858 -10.024 1.00 85.75 72 LYS A CA 1
ATOM 573 C C . LYS A 1 72 ? -1.576 5.755 -9.663 1.00 85.75 72 LYS A C 1
ATOM 575 O O . LYS A 1 72 ? -1.160 4.643 -9.320 1.00 85.75 72 LYS A O 1
ATOM 580 N N . PRO A 1 73 ? -2.893 6.005 -9.796 1.00 84.69 73 PRO A N 1
ATOM 581 C CA . PRO A 1 73 ? -3.926 5.027 -9.449 1.00 84.69 73 PRO A CA 1
ATOM 582 C C . PRO A 1 73 ? -3.780 3.674 -10.155 1.00 84.69 73 PRO A C 1
ATOM 584 O O . PRO A 1 73 ? -4.066 2.635 -9.561 1.00 84.69 73 PRO A O 1
ATOM 587 N N . GLU A 1 74 ? -3.293 3.662 -11.399 1.00 86.38 74 GLU A N 1
ATOM 588 C CA . GLU A 1 74 ? -3.153 2.434 -12.185 1.00 86.38 74 GLU A CA 1
ATOM 589 C C . GLU A 1 74 ? -2.122 1.476 -11.556 1.00 86.38 74 GLU A C 1
ATOM 591 O O . GLU A 1 74 ? -2.328 0.259 -11.531 1.00 86.38 74 GLU A O 1
ATOM 596 N N . TYR A 1 75 ? -1.051 2.017 -10.960 1.00 85.19 75 TYR A N 1
ATOM 597 C CA . TYR A 1 75 ? -0.070 1.215 -10.226 1.00 85.19 75 TYR A CA 1
ATOM 598 C C . TYR A 1 75 ? -0.592 0.726 -8.886 1.00 85.19 75 TYR A C 1
ATOM 600 O O . TYR A 1 75 ? -0.213 -0.366 -8.476 1.00 85.19 75 TYR A O 1
ATOM 608 N N . LEU A 1 76 ? -1.466 1.477 -8.215 1.00 84.06 76 LEU A N 1
ATOM 609 C CA . LEU A 1 76 ? -2.083 1.020 -6.969 1.00 84.06 76 LEU A CA 1
ATOM 610 C C . LEU A 1 76 ? -2.997 -0.182 -7.214 1.00 84.06 76 LEU A C 1
ATOM 612 O O . LEU A 1 76 ? -2.947 -1.151 -6.460 1.00 84.06 76 LEU A O 1
ATOM 616 N N . HIS A 1 77 ? -3.777 -0.170 -8.299 1.00 84.25 77 HIS A N 1
ATOM 617 C CA . HIS A 1 77 ? -4.586 -1.327 -8.698 1.00 84.25 77 HIS A CA 1
ATOM 618 C C . HIS A 1 77 ? -3.725 -2.552 -9.020 1.00 84.25 77 HIS A C 1
ATOM 620 O O . HIS A 1 77 ? -4.048 -3.669 -8.612 1.00 84.25 77 HIS A O 1
ATOM 626 N N . TYR A 1 78 ? -2.599 -2.350 -9.705 1.00 86.12 78 TYR A N 1
ATOM 627 C CA . TYR A 1 78 ? -1.626 -3.413 -9.939 1.00 86.12 78 TYR A CA 1
ATOM 628 C C . TYR A 1 78 ? -0.991 -3.925 -8.636 1.00 86.12 78 TYR A C 1
ATOM 630 O O . TYR A 1 78 ? -0.972 -5.131 -8.391 1.00 86.12 78 TYR A O 1
ATOM 638 N N . ALA A 1 79 ? -0.528 -3.019 -7.771 1.00 84.94 79 ALA A N 1
ATOM 639 C CA . ALA A 1 79 ? 0.090 -3.332 -6.485 1.00 84.94 79 ALA A CA 1
ATOM 640 C C . ALA A 1 79 ? -0.840 -4.170 -5.605 1.00 84.94 79 ALA A C 1
ATOM 642 O O . ALA A 1 79 ? -0.397 -5.130 -4.983 1.00 84.94 79 ALA A O 1
ATOM 643 N N . ALA A 1 80 ? -2.140 -3.875 -5.627 1.00 83.75 80 ALA A N 1
ATOM 644 C CA . ALA A 1 80 ? -3.148 -4.604 -4.870 1.00 83.75 80 ALA A CA 1
ATOM 645 C C . ALA A 1 80 ? -3.277 -6.092 -5.246 1.00 83.75 80 ALA A C 1
ATOM 647 O O . ALA A 1 80 ? -3.896 -6.851 -4.503 1.00 83.75 80 ALA A O 1
ATOM 648 N N . ASN A 1 81 ? -2.713 -6.499 -6.387 1.00 83.69 81 ASN A N 1
ATOM 649 C CA . ASN A 1 81 ? -2.689 -7.875 -6.881 1.00 83.69 81 ASN A CA 1
ATOM 650 C C . ASN A 1 81 ? -1.267 -8.468 -6.912 1.00 83.69 81 ASN A C 1
ATOM 652 O O . ASN A 1 81 ? -1.068 -9.564 -7.430 1.00 83.69 81 ASN A O 1
ATOM 656 N N . CYS A 1 82 ? -0.271 -7.755 -6.379 1.00 86.19 82 CYS A N 1
ATOM 657 C CA . CYS A 1 82 ? 1.135 -8.126 -6.461 1.00 86.19 82 CYS A CA 1
ATOM 658 C C . CYS A 1 82 ? 1.759 -8.173 -5.059 1.00 86.19 82 CYS A C 1
ATOM 660 O O . CYS A 1 82 ? 2.186 -7.152 -4.523 1.00 86.19 82 CYS A O 1
ATOM 662 N N . GLU A 1 83 ? 1.833 -9.369 -4.468 1.00 86.06 83 GLU A N 1
ATOM 663 C CA . GLU A 1 83 ? 2.263 -9.592 -3.075 1.00 86.06 83 GLU A CA 1
ATOM 664 C C . GLU A 1 83 ? 3.612 -8.941 -2.730 1.00 86.06 83 GLU A C 1
ATOM 666 O O . GLU A 1 83 ? 3.744 -8.224 -1.746 1.00 86.06 83 GLU A O 1
ATOM 671 N N . SER A 1 84 ? 4.600 -9.119 -3.591 1.00 84.25 84 SER A N 1
ATOM 672 C CA . SER A 1 84 ? 5.909 -8.458 -3.551 1.00 84.25 84 SER A CA 1
ATOM 673 C C . SER A 1 84 ? 5.839 -6.932 -3.431 1.00 84.25 84 SER A C 1
ATOM 675 O O . SER A 1 84 ? 6.572 -6.334 -2.645 1.00 84.25 84 SER A O 1
ATOM 677 N N . VAL A 1 85 ? 4.948 -6.282 -4.183 1.00 85.38 85 VAL A N 1
ATOM 678 C CA . VAL A 1 85 ? 4.768 -4.826 -4.125 1.00 85.38 85 VAL A CA 1
ATOM 679 C C . VAL A 1 85 ? 4.076 -4.438 -2.819 1.00 85.38 85 VAL A C 1
ATOM 681 O O . VAL A 1 85 ? 4.473 -3.455 -2.196 1.00 85.38 85 VAL A O 1
ATOM 684 N N . LEU A 1 86 ? 3.113 -5.236 -2.349 1.00 88.75 86 LEU A N 1
ATOM 685 C CA . LEU A 1 86 ? 2.487 -5.033 -1.039 1.00 88.75 86 LEU A CA 1
ATOM 686 C C . LEU A 1 86 ? 3.500 -5.138 0.109 1.00 88.75 86 LEU A C 1
ATOM 688 O O . LEU A 1 86 ? 3.461 -4.319 1.025 1.00 88.75 86 LEU A O 1
ATOM 692 N N . LEU A 1 87 ? 4.427 -6.096 0.059 1.00 87.50 87 LEU A N 1
ATOM 693 C CA . LEU A 1 87 ? 5.502 -6.217 1.051 1.00 87.50 87 LEU A CA 1
ATOM 694 C C . LEU A 1 87 ? 6.428 -4.997 1.023 1.00 87.50 87 LEU A C 1
ATOM 696 O O . LEU A 1 87 ? 6.826 -4.483 2.062 1.00 87.50 87 LEU A O 1
ATOM 700 N N . ARG A 1 88 ? 6.727 -4.472 -0.165 1.00 86.12 88 ARG A N 1
ATOM 701 C CA . ARG A 1 88 ? 7.547 -3.265 -0.320 1.00 86.12 88 ARG A CA 1
ATOM 702 C C . ARG A 1 88 ? 6.857 -2.001 0.203 1.00 86.12 88 ARG A C 1
ATOM 704 O O . ARG A 1 88 ? 7.523 -1.150 0.790 1.00 86.12 88 ARG A O 1
ATOM 711 N N . ILE A 1 89 ? 5.544 -1.868 0.005 1.00 87.44 89 ILE A N 1
ATOM 712 C CA . ILE A 1 89 ? 4.748 -0.775 0.587 1.00 87.44 89 ILE A CA 1
ATOM 713 C C . ILE A 1 89 ? 4.735 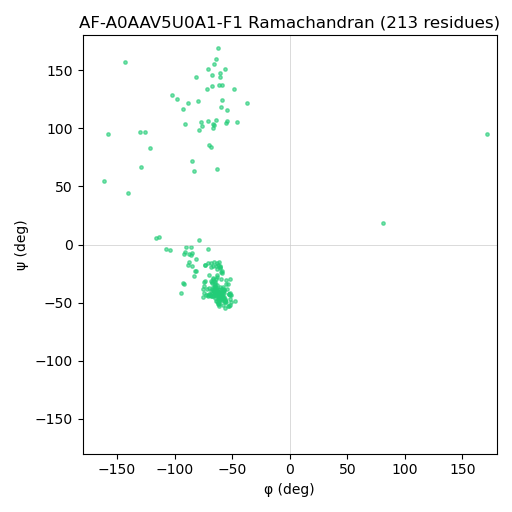-0.901 2.113 1.00 87.44 89 ILE A C 1
ATOM 715 O O . ILE A 1 89 ? 5.000 0.077 2.804 1.00 87.44 89 ILE A O 1
ATOM 719 N N . GLU A 1 90 ? 4.496 -2.103 2.641 1.00 88.62 90 GLU A N 1
ATOM 720 C CA . GLU A 1 90 ? 4.534 -2.390 4.079 1.00 88.62 90 GLU A CA 1
ATOM 721 C C . GLU A 1 90 ? 5.897 -2.041 4.697 1.00 88.62 90 GLU A C 1
ATOM 723 O O . GLU A 1 90 ? 5.962 -1.375 5.733 1.00 88.62 90 GLU A O 1
ATOM 728 N N . GLU A 1 91 ? 6.989 -2.429 4.041 1.00 86.25 91 GLU A N 1
ATOM 729 C CA . GLU A 1 91 ? 8.339 -2.055 4.445 1.00 86.25 91 GLU A CA 1
ATOM 730 C C . GLU A 1 91 ? 8.502 -0.528 4.469 1.00 86.25 91 GLU A C 1
ATOM 732 O O . GLU A 1 91 ? 9.034 0.020 5.433 1.00 86.25 91 GLU A O 1
ATOM 737 N N . GLY A 1 92 ? 7.989 0.171 3.452 1.00 83.44 92 GLY A N 1
ATOM 738 C CA . GLY A 1 92 ? 7.953 1.633 3.391 1.00 83.44 92 GLY A CA 1
ATOM 739 C C . GLY A 1 92 ? 7.207 2.276 4.564 1.00 83.44 92 GLY A C 1
ATOM 740 O O . GLY A 1 92 ? 7.699 3.249 5.128 1.00 83.44 92 GLY A O 1
ATOM 741 N N . ILE A 1 93 ? 6.076 1.698 4.982 1.00 86.06 93 ILE A N 1
ATOM 742 C CA . ILE A 1 93 ? 5.296 2.147 6.150 1.00 86.06 93 ILE A CA 1
ATOM 743 C C . ILE A 1 93 ? 6.086 1.949 7.452 1.00 86.06 93 ILE A C 1
ATOM 745 O O . ILE A 1 93 ? 6.022 2.786 8.349 1.00 86.06 93 ILE A O 1
ATOM 749 N N . ARG A 1 94 ? 6.813 0.830 7.580 1.00 83.31 94 ARG A N 1
ATOM 750 C CA . ARG A 1 94 ? 7.542 0.463 8.808 1.00 83.31 94 ARG A CA 1
ATOM 751 C C . ARG A 1 94 ? 8.928 1.080 8.926 1.00 83.31 94 ARG A C 1
ATOM 753 O O . ARG A 1 94 ? 9.503 1.045 10.015 1.00 83.31 94 ARG A O 1
ATOM 760 N N . ARG A 1 95 ? 9.506 1.561 7.823 1.00 79.50 95 ARG A N 1
ATOM 761 C CA . ARG A 1 95 ? 10.897 2.014 7.797 1.00 79.50 95 ARG A CA 1
ATOM 762 C C . ARG A 1 95 ? 11.109 3.145 8.811 1.00 79.50 95 ARG A C 1
ATOM 764 O O . ARG A 1 95 ? 10.415 4.160 8.750 1.00 79.50 95 ARG A O 1
ATOM 771 N N . PRO A 1 96 ? 12.071 2.992 9.738 1.00 58.91 96 PRO A N 1
ATOM 772 C CA . PRO A 1 96 ? 12.390 4.043 10.686 1.00 58.91 96 PRO A CA 1
ATOM 773 C C . PRO A 1 96 ? 12.982 5.255 9.961 1.00 58.91 96 PRO A C 1
ATOM 775 O O . PRO A 1 96 ? 13.568 5.135 8.883 1.00 58.91 96 PRO A O 1
ATOM 778 N N . TYR A 1 97 ? 12.842 6.417 10.599 1.00 55.75 97 TYR A N 1
ATOM 779 C CA . TYR A 1 97 ? 13.461 7.688 10.219 1.00 55.75 97 TYR A CA 1
ATOM 780 C C . TYR A 1 97 ? 14.886 7.485 9.670 1.00 55.75 97 TYR A C 1
ATOM 782 O O . TYR A 1 97 ? 15.747 6.944 10.367 1.00 55.75 97 TYR A O 1
ATOM 790 N N . AS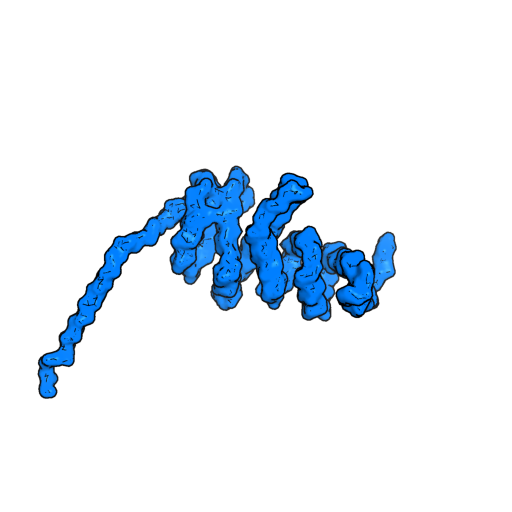N A 1 98 ? 15.143 7.916 8.429 1.00 65.75 98 ASN A N 1
ATOM 791 C CA . ASN A 1 98 ? 16.485 7.869 7.845 1.00 65.75 98 ASN A CA 1
ATOM 792 C C . ASN A 1 98 ? 17.202 9.195 8.142 1.00 65.75 98 ASN A C 1
ATOM 794 O O . ASN A 1 98 ? 16.952 10.169 7.435 1.00 65.75 98 ASN A O 1
ATOM 798 N N . PRO A 1 99 ? 18.147 9.258 9.097 1.00 54.81 99 PRO A N 1
ATOM 799 C CA . PRO A 1 99 ? 18.765 10.515 9.523 1.00 54.81 99 PRO A CA 1
ATOM 800 C C . PRO A 1 99 ? 19.561 11.236 8.431 1.00 54.81 99 PRO A C 1
ATOM 802 O O . PRO A 1 99 ? 19.852 12.419 8.583 1.00 54.81 99 PRO A O 1
ATOM 805 N N . THR A 1 100 ? 19.902 10.550 7.338 1.00 73.00 100 THR A N 1
ATOM 806 C CA . THR A 1 100 ? 20.634 11.136 6.206 1.00 73.00 100 THR A CA 1
ATOM 807 C C . THR A 1 100 ? 19.723 11.772 5.155 1.00 73.00 100 THR A C 1
ATOM 809 O O . THR A 1 100 ? 20.184 12.578 4.349 1.00 73.00 100 THR A O 1
ATOM 812 N N . ALA A 1 101 ? 18.428 11.446 5.155 1.00 72.56 101 ALA A N 1
ATOM 813 C CA . ALA A 1 101 ? 17.467 12.045 4.242 1.00 72.56 101 ALA A CA 1
ATOM 814 C C . ALA A 1 101 ? 17.012 13.409 4.774 1.00 72.56 101 ALA A C 1
ATOM 816 O O . ALA A 1 101 ? 16.834 13.597 5.979 1.00 72.56 101 ALA A O 1
ATOM 817 N N . THR A 1 102 ? 16.770 14.370 3.880 1.00 80.19 102 THR A N 1
ATOM 818 C CA . THR A 1 102 ? 16.209 15.659 4.305 1.00 80.19 102 THR A CA 1
ATOM 819 C C . THR A 1 102 ? 14.842 15.446 4.959 1.00 80.19 102 THR A C 1
ATOM 821 O O . THR A 1 102 ? 14.096 14.547 4.562 1.00 80.19 102 THR A O 1
ATOM 824 N N . ARG A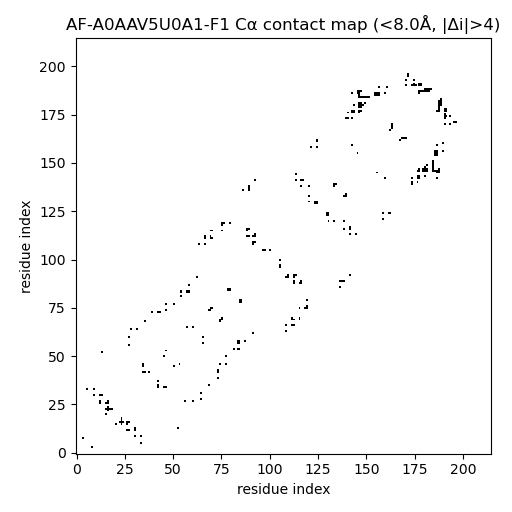 1 103 ? 14.483 16.281 5.941 1.00 73.88 103 ARG A N 1
ATOM 825 C CA . ARG A 1 103 ? 13.168 16.211 6.603 1.00 73.88 103 ARG A CA 1
ATOM 826 C C . ARG A 1 103 ? 12.019 16.215 5.587 1.00 73.88 103 ARG A C 1
ATOM 828 O O . ARG A 1 103 ? 11.091 15.426 5.722 1.00 73.88 103 ARG A O 1
ATOM 835 N N . THR A 1 104 ? 12.117 17.049 4.552 1.00 75.56 104 THR A N 1
ATOM 836 C CA . THR A 1 104 ? 11.132 17.138 3.464 1.00 75.56 104 THR A CA 1
ATOM 837 C C . THR A 1 104 ? 11.010 15.822 2.702 1.00 75.56 104 THR A C 1
ATOM 839 O O . THR A 1 104 ? 9.907 15.320 2.515 1.00 75.56 104 THR A O 1
ATOM 842 N N . THR A 1 105 ? 12.141 15.229 2.313 1.00 75.50 105 THR A N 1
ATOM 843 C CA . THR A 1 105 ? 12.174 13.939 1.614 1.00 75.50 105 THR A CA 1
ATOM 844 C C . THR A 1 105 ? 11.528 12.840 2.455 1.00 75.50 105 THR A C 1
ATOM 846 O O . THR A 1 105 ? 10.730 12.066 1.943 1.00 75.50 105 THR A O 1
ATOM 849 N N . GLN A 1 106 ? 11.828 12.792 3.752 1.00 75.00 106 GLN A N 1
ATOM 850 C CA . GLN A 1 106 ? 11.265 11.783 4.649 1.00 75.00 106 GLN A CA 1
ATOM 851 C C . GLN A 1 106 ? 9.762 11.939 4.856 1.00 75.00 106 GLN A C 1
ATOM 853 O O . GLN A 1 106 ? 9.040 10.951 4.799 1.00 75.00 106 GLN A O 1
ATOM 858 N N . MET A 1 107 ? 9.288 13.170 5.068 1.00 77.50 107 MET A N 1
ATOM 859 C CA . MET A 1 107 ? 7.856 13.435 5.213 1.00 77.50 107 MET A CA 1
ATOM 860 C C . MET A 1 107 ? 7.087 12.989 3.969 1.00 77.50 107 MET A C 1
ATOM 862 O O . MET A 1 107 ? 6.104 12.268 4.098 1.00 77.50 107 MET A O 1
ATOM 866 N N . TYR A 1 108 ? 7.599 13.336 2.787 1.00 79.12 108 TYR A N 1
ATOM 867 C CA . TYR A 1 108 ? 7.008 12.944 1.512 1.00 79.12 108 TYR A CA 1
ATOM 868 C C . TYR A 1 108 ? 6.982 11.418 1.320 1.00 79.12 108 TYR A C 1
ATOM 870 O O . TYR A 1 108 ? 5.984 10.859 0.879 1.00 79.12 108 TYR A O 1
ATOM 878 N N . PHE A 1 109 ? 8.047 10.708 1.711 1.00 80.75 109 PHE A N 1
ATOM 879 C CA . PHE A 1 109 ? 8.061 9.243 1.669 1.00 80.75 109 PHE A CA 1
ATOM 880 C C . PHE A 1 109 ? 7.005 8.601 2.552 1.00 80.75 109 PHE A C 1
ATOM 882 O O . PHE A 1 109 ? 6.259 7.734 2.096 1.00 80.75 109 PHE A O 1
ATOM 889 N N . THR A 1 110 ? 6.953 9.026 3.809 1.00 83.50 110 THR A N 1
ATOM 890 C CA . THR A 1 110 ? 5.990 8.502 4.770 1.00 83.50 110 THR A CA 1
ATOM 891 C C . THR A 1 110 ? 4.564 8.774 4.302 1.00 83.50 110 THR A C 1
ATOM 893 O O . THR A 1 110 ? 3.736 7.868 4.345 1.00 83.50 110 THR A O 1
ATOM 896 N N . GLU A 1 111 ? 4.280 9.981 3.815 1.00 86.50 111 GLU A N 1
ATOM 897 C CA . GLU A 1 111 ? 2.960 10.362 3.307 1.00 86.50 111 GLU A CA 1
ATOM 898 C C . GLU A 1 111 ? 2.504 9.457 2.160 1.00 86.50 111 GLU A C 1
ATOM 900 O O . GLU A 1 111 ? 1.450 8.834 2.266 1.00 86.50 111 GLU A O 1
ATOM 905 N N . CYS A 1 112 ? 3.323 9.278 1.122 1.00 85.88 112 CYS A N 1
ATOM 906 C CA . CYS A 1 112 ? 2.918 8.485 -0.034 1.00 85.88 112 CYS A CA 1
ATOM 907 C C . CYS A 1 112 ? 2.699 7.000 0.287 1.00 85.88 112 CYS A C 1
ATOM 909 O O . CYS A 1 112 ? 1.757 6.404 -0.229 1.00 85.88 112 CYS A O 1
ATOM 911 N N . PHE A 1 113 ? 3.518 6.381 1.149 1.00 89.25 113 PHE A N 1
ATOM 912 C CA . PHE A 1 113 ? 3.295 4.979 1.533 1.00 89.25 113 PHE A CA 1
ATOM 913 C C . PHE A 1 113 ? 2.036 4.801 2.385 1.00 89.25 113 PHE A C 1
ATOM 915 O O . PHE A 1 113 ? 1.288 3.843 2.178 1.00 89.25 113 PHE A O 1
ATOM 922 N N . ASN A 1 114 ? 1.775 5.723 3.318 1.00 90.44 114 ASN A N 1
ATOM 923 C CA . ASN A 1 114 ? 0.550 5.686 4.118 1.00 90.44 114 ASN A CA 1
ATOM 924 C C . ASN A 1 114 ? -0.689 5.951 3.254 1.00 90.44 114 ASN A C 1
ATOM 926 O O . ASN A 1 114 ? -1.717 5.304 3.448 1.00 90.44 114 ASN A O 1
ATOM 930 N N . GLU A 1 115 ? -0.586 6.834 2.264 1.00 89.62 115 GLU A N 1
ATOM 931 C CA . GLU A 1 115 ? -1.669 7.117 1.326 1.00 89.62 115 GLU A CA 1
ATOM 932 C C . GLU A 1 115 ? -1.929 5.947 0.368 1.00 89.62 115 GLU A C 1
ATOM 934 O O . GLU A 1 115 ? -3.076 5.533 0.192 1.00 89.62 115 GLU A O 1
ATOM 939 N N . ALA A 1 116 ? -0.878 5.323 -0.168 1.00 90.69 116 ALA A N 1
ATOM 940 C CA . ALA A 1 116 ? -0.989 4.099 -0.957 1.00 90.69 116 ALA A CA 1
ATOM 941 C C . ALA A 1 116 ? -1.698 2.991 -0.163 1.00 90.69 116 ALA A C 1
ATOM 943 O O . ALA A 1 116 ? -2.646 2.371 -0.645 1.00 90.69 116 ALA A O 1
ATOM 944 N N . ALA A 1 117 ? -1.294 2.783 1.091 1.00 92.81 117 ALA A N 1
ATOM 945 C CA . ALA A 1 117 ? -1.921 1.821 1.988 1.00 92.81 117 ALA A CA 1
ATOM 946 C C . ALA A 1 117 ? -3.384 2.162 2.302 1.00 92.81 117 ALA A C 1
ATOM 948 O O . ALA A 1 117 ? -4.226 1.263 2.344 1.00 92.81 117 ALA A O 1
ATOM 949 N N . ARG A 1 118 ? -3.714 3.448 2.476 1.00 93.69 118 ARG A N 1
ATOM 950 C CA . ARG A 1 118 ? -5.094 3.916 2.658 1.00 93.69 118 ARG A CA 1
ATOM 951 C C . ARG A 1 118 ? -5.954 3.570 1.446 1.00 93.69 118 ARG A C 1
ATOM 953 O O . ARG A 1 118 ? -7.057 3.056 1.622 1.00 93.69 118 ARG A O 1
ATOM 960 N N . ILE A 1 119 ? -5.457 3.819 0.235 1.00 91.75 119 ILE A N 1
ATOM 961 C CA . ILE A 1 119 ? -6.166 3.499 -1.010 1.00 91.75 119 ILE A CA 1
A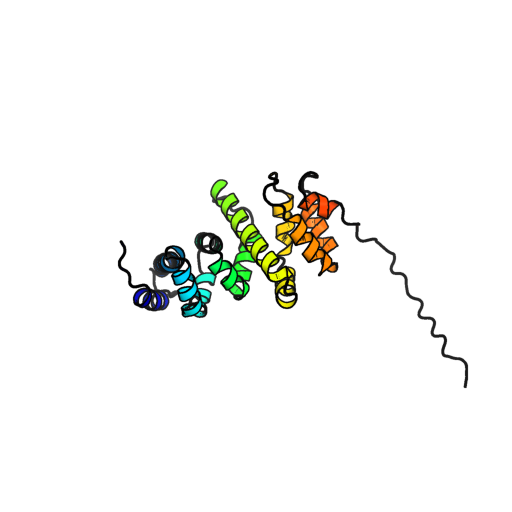TOM 962 C C . ILE A 1 119 ? -6.358 1.984 -1.141 1.00 91.75 119 ILE A C 1
ATOM 964 O O . ILE A 1 119 ? -7.471 1.542 -1.418 1.00 91.75 119 ILE A O 1
ATOM 968 N N . LEU A 1 120 ? -5.322 1.186 -0.860 1.00 92.69 120 LEU A N 1
ATOM 969 C CA . LEU A 1 120 ? -5.399 -0.279 -0.873 1.00 92.69 120 LEU A CA 1
ATOM 970 C C . LEU A 1 120 ? -6.447 -0.816 0.113 1.00 92.69 120 LEU A C 1
ATOM 972 O O . LEU A 1 120 ? -7.250 -1.675 -0.248 1.00 92.69 120 LEU A O 1
ATOM 976 N N . LEU A 1 121 ? -6.487 -0.284 1.338 1.00 94.56 121 LEU A N 1
ATOM 977 C CA . LEU A 1 121 ? -7.508 -0.640 2.327 1.00 94.56 121 LEU A CA 1
ATOM 978 C C . LEU A 1 121 ? -8.910 -0.191 1.897 1.00 94.56 121 LEU A C 1
ATOM 980 O O . LEU A 1 121 ? -9.873 -0.931 2.092 1.00 94.56 121 LEU A O 1
ATOM 984 N N . SER A 1 122 ? -9.031 0.999 1.307 1.00 93.62 122 SER A N 1
ATOM 985 C CA . SER A 1 122 ? -10.305 1.535 0.821 1.00 93.62 122 SER A CA 1
ATOM 986 C C . SER A 1 122 ? -10.882 0.713 -0.328 1.00 93.62 122 SER A C 1
ATOM 988 O O . SER A 1 122 ? -12.085 0.477 -0.348 1.00 93.62 122 SER A O 1
ATOM 990 N N . ASP A 1 123 ? -10.050 0.261 -1.265 1.00 91.56 123 ASP A N 1
ATOM 991 C CA . ASP A 1 123 ? -10.461 -0.623 -2.362 1.00 91.56 123 ASP A CA 1
ATOM 992 C C . ASP A 1 123 ? -10.867 -2.010 -1.832 1.00 91.56 123 ASP A C 1
ATOM 994 O O . ASP A 1 123 ? -11.896 -2.576 -2.210 1.00 91.56 123 ASP A O 1
ATOM 998 N N . ALA A 1 124 ? -10.100 -2.535 -0.873 1.00 93.19 124 ALA A N 1
ATOM 999 C CA . ALA A 1 124 ? -10.342 -3.846 -0.285 1.00 93.19 124 ALA A CA 1
ATOM 1000 C C . ALA A 1 124 ? -11.541 -3.895 0.676 1.00 93.19 124 ALA A C 1
ATOM 1002 O O . ALA A 1 124 ? -12.042 -4.984 0.940 1.00 93.19 124 ALA A O 1
ATOM 1003 N N . VAL A 1 125 ? -12.041 -2.763 1.190 1.00 94.69 125 VAL A N 1
ATOM 1004 C CA . VAL A 1 125 ? -13.100 -2.756 2.220 1.00 94.69 125 VAL A CA 1
ATOM 1005 C C . VAL A 1 125 ? -14.395 -3.437 1.762 1.00 94.69 125 VAL A C 1
ATOM 1007 O O . VAL A 1 125 ? -15.103 -4.044 2.561 1.00 94.69 125 VAL A O 1
ATOM 1010 N N . SER A 1 126 ? -14.677 -3.388 0.458 1.00 91.25 126 SER A N 1
ATOM 1011 C CA . SER A 1 126 ? -15.834 -4.043 -0.162 1.00 91.25 126 SER A CA 1
ATOM 1012 C C . SER A 1 126 ? -15.620 -5.540 -0.437 1.00 91.25 126 SER A C 1
ATOM 1014 O O . SER A 1 126 ? -16.577 -6.260 -0.720 1.00 91.25 126 SER A O 1
ATOM 1016 N N . ASN A 1 127 ? -14.380 -6.029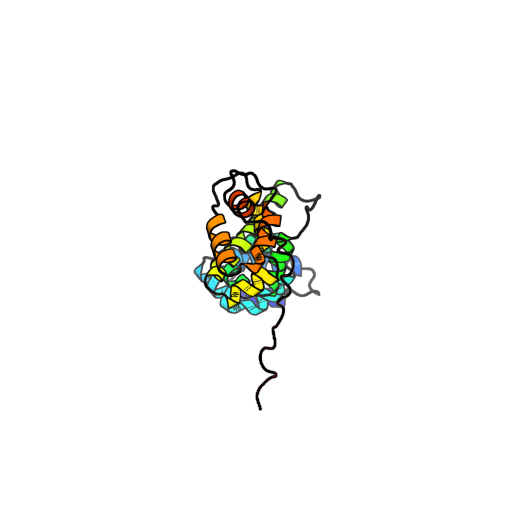 -0.334 1.00 91.19 127 ASN A N 1
ATOM 1017 C CA . ASN A 1 127 ? -13.987 -7.397 -0.648 1.00 91.19 127 ASN A CA 1
ATOM 1018 C C . ASN A 1 127 ? -13.176 -8.019 0.500 1.00 91.19 127 ASN A C 1
ATOM 1020 O O . ASN A 1 127 ? -11.951 -7.892 0.586 1.00 91.19 127 ASN A O 1
ATOM 1024 N N . ARG A 1 128 ? -13.872 -8.778 1.350 1.00 87.56 128 ARG A N 1
ATOM 1025 C CA . ARG A 1 128 ? -13.295 -9.401 2.547 1.00 87.56 128 ARG A CA 1
ATOM 1026 C C . ARG A 1 128 ? -12.062 -10.267 2.263 1.00 87.56 128 ARG A C 1
ATOM 1028 O O . ARG A 1 128 ? -11.107 -10.203 3.032 1.00 87.56 128 ARG A O 1
ATOM 1035 N N . SER A 1 129 ? -12.039 -11.018 1.156 1.00 89.62 129 SER A N 1
ATOM 1036 C CA . SER A 1 129 ? -10.899 -11.889 0.827 1.00 89.62 129 SER A CA 1
ATOM 1037 C C . SER A 1 129 ? -9.631 -11.108 0.472 1.00 89.62 129 SER A C 1
ATOM 1039 O O . SER A 1 129 ? -8.539 -11.663 0.537 1.00 89.62 129 SER A O 1
ATOM 1041 N N . ARG A 1 130 ? -9.759 -9.826 0.103 1.00 90.88 130 ARG A N 1
ATOM 1042 C CA . ARG A 1 130 ? -8.627 -8.913 -0.124 1.00 90.88 130 ARG A CA 1
ATOM 1043 C C . ARG A 1 130 ? -8.260 -8.126 1.132 1.00 90.88 130 ARG A C 1
ATOM 1045 O O . ARG A 1 130 ? -7.085 -7.849 1.348 1.00 90.88 130 ARG A O 1
A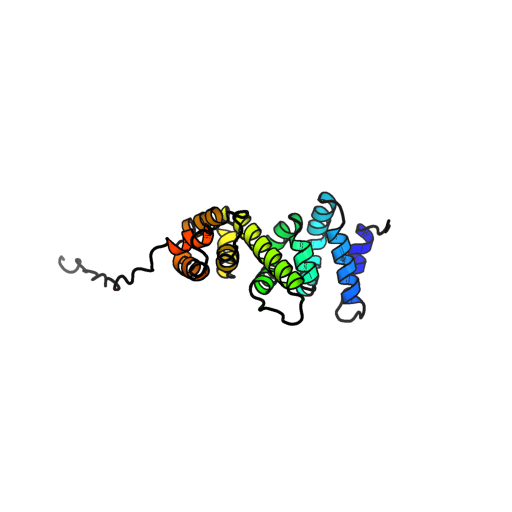TOM 1052 N N . LEU A 1 131 ? -9.240 -7.788 1.970 1.00 94.62 131 LEU A N 1
ATOM 1053 C CA . LEU A 1 131 ? -9.006 -7.021 3.194 1.00 94.62 131 LEU A CA 1
ATOM 1054 C C . LEU A 1 131 ? -8.232 -7.824 4.248 1.00 94.62 131 LEU A C 1
ATOM 1056 O O . LEU A 1 131 ? -7.299 -7.295 4.849 1.00 94.62 131 LEU A O 1
ATOM 1060 N N . GLU A 1 132 ? -8.586 -9.094 4.461 1.00 93.94 132 GLU A N 1
ATOM 1061 C CA . GLU A 1 132 ? -7.970 -9.936 5.497 1.00 93.94 132 GLU A CA 1
ATOM 1062 C C . GLU A 1 132 ? -6.436 -10.049 5.365 1.00 93.94 132 GLU A C 1
ATOM 1064 O O . GLU A 1 132 ? -5.749 -9.781 6.357 1.00 93.94 132 GLU A O 1
ATOM 1069 N N . PRO A 1 133 ? -5.862 -10.347 4.179 1.00 92.00 133 PRO A N 1
ATOM 1070 C CA . PRO A 1 133 ? -4.410 -10.356 3.992 1.00 92.00 133 PRO A CA 1
ATOM 1071 C C . PRO A 1 133 ? -3.739 -9.007 4.282 1.00 92.00 133 PRO A C 1
ATOM 1073 O O . PRO A 1 133 ? -2.697 -8.968 4.934 1.00 92.00 133 PRO A O 1
ATOM 1076 N N . LEU A 1 134 ? -4.342 -7.889 3.860 1.00 93.44 134 LEU A N 1
ATOM 1077 C CA . LEU A 1 134 ? -3.795 -6.551 4.122 1.00 93.44 134 LEU A CA 1
ATOM 1078 C C . LEU A 1 134 ? -3.740 -6.257 5.627 1.00 93.44 134 LEU A C 1
ATOM 1080 O O . LEU A 1 134 ? -2.729 -5.768 6.138 1.00 93.44 134 LEU A O 1
ATOM 1084 N N . LEU A 1 135 ? -4.803 -6.600 6.362 1.00 94.62 135 LEU A N 1
ATOM 1085 C CA . LEU A 1 135 ? -4.829 -6.469 7.819 1.00 94.62 135 LEU A CA 1
ATOM 1086 C C . LEU A 1 135 ? -3.799 -7.393 8.485 1.00 94.62 135 LEU A C 1
ATOM 1088 O O . LEU A 1 135 ? -3.086 -6.949 9.389 1.00 94.62 135 LEU A O 1
ATOM 1092 N N . GLY A 1 136 ? -3.675 -8.638 8.013 1.00 90.81 136 GLY A N 1
ATOM 1093 C CA . GLY A 1 136 ? -2.669 -9.607 8.461 1.00 90.81 136 GLY A CA 1
ATOM 1094 C C . GLY A 1 136 ? -1.233 -9.098 8.307 1.00 90.81 136 GLY A C 1
ATOM 1095 O O . GLY A 1 136 ? -0.435 -9.240 9.232 1.00 90.81 136 GLY A O 1
ATOM 1096 N N . ASN A 1 137 ? -0.956 -8.392 7.209 1.00 89.94 137 ASN A N 1
ATOM 1097 C CA . ASN A 1 137 ? 0.325 -7.733 6.932 1.00 89.94 137 ASN A CA 1
ATOM 1098 C C . ASN A 1 137 ? 0.502 -6.401 7.690 1.00 89.94 137 ASN A C 1
ATOM 1100 O O . ASN A 1 137 ? 1.495 -5.698 7.539 1.00 89.94 137 ASN A O 1
ATOM 1104 N N . GLY A 1 138 ? -0.444 -6.019 8.550 1.00 91.06 138 GLY A N 1
ATOM 1105 C CA . GLY A 1 138 ? -0.297 -4.865 9.435 1.00 91.06 138 GLY A CA 1
ATOM 1106 C C . GLY A 1 138 ? -0.591 -3.513 8.789 1.00 91.06 138 GLY A C 1
ATOM 1107 O O . GLY A 1 138 ? -0.240 -2.493 9.379 1.00 91.06 138 GLY A O 1
ATOM 1108 N N . TYR A 1 139 ? -1.289 -3.472 7.648 1.00 94.81 139 TYR A N 1
ATOM 1109 C CA . TYR A 1 139 ? -1.690 -2.215 6.996 1.00 94.81 139 TYR A CA 1
ATOM 1110 C C . TYR A 1 139 ? -2.570 -1.335 7.890 1.00 94.81 139 TYR A C 1
ATOM 1112 O O . TYR A 1 139 ? -2.577 -0.119 7.744 1.00 94.81 139 TYR A O 1
ATOM 1120 N N . LEU A 1 140 ? -3.258 -1.914 8.880 1.00 95.94 140 LEU A N 1
ATOM 1121 C CA . LEU A 1 140 ? -3.991 -1.138 9.883 1.00 95.94 140 LEU A CA 1
ATOM 1122 C C . LEU A 1 140 ? -3.085 -0.194 10.699 1.00 95.94 140 LEU A C 1
ATOM 1124 O O . LEU A 1 140 ? -3.579 0.766 11.283 1.00 95.94 140 LEU A O 1
ATOM 1128 N N . GLY A 1 141 ? -1.770 -0.439 10.735 1.00 94.19 141 GLY A N 1
ATOM 1129 C CA . GLY A 1 141 ? -0.792 0.406 11.423 1.00 94.19 141 GLY A CA 1
ATOM 1130 C C . GLY A 1 141 ? -0.753 1.851 10.920 1.00 94.19 141 GLY A C 1
ATOM 1131 O O . GLY A 1 141 ? -0.434 2.745 11.702 1.00 94.19 141 GLY A O 1
ATOM 1132 N N . ILE A 1 142 ? -1.174 2.112 9.675 1.00 95.19 142 ILE A N 1
ATOM 1133 C CA . ILE A 1 142 ? -1.263 3.479 9.130 1.00 95.19 142 ILE A CA 1
ATOM 1134 C C . ILE A 1 142 ? -2.250 4.359 9.905 1.00 95.19 142 ILE A C 1
ATOM 1136 O O . ILE A 1 142 ? -2.180 5.583 9.828 1.00 95.19 142 ILE A O 1
ATOM 1140 N N . ALA A 1 143 ? -3.151 3.757 10.691 1.00 95.25 143 ALA A N 1
ATOM 1141 C CA . ALA A 1 143 ? -4.015 4.484 11.612 1.00 95.25 143 ALA A CA 1
ATOM 1142 C C . ALA A 1 143 ? -3.218 5.393 12.558 1.00 95.25 143 ALA A C 1
ATOM 1144 O O . ALA A 1 143 ? -3.684 6.487 12.863 1.00 95.25 143 ALA A O 1
ATOM 1145 N N . HIS A 1 144 ? -2.009 4.986 12.967 1.00 94.38 144 HIS A N 1
ATOM 1146 C CA . HIS A 1 144 ? -1.129 5.829 13.772 1.00 94.38 144 HIS A CA 1
ATOM 1147 C C . HIS A 1 144 ? -0.760 7.113 13.023 1.00 94.38 144 HIS A C 1
ATOM 1149 O O . HIS A 1 144 ? -1.034 8.205 13.515 1.00 94.38 144 HIS A O 1
ATOM 1155 N N . TYR A 1 145 ? -0.249 6.991 11.793 1.00 92.44 145 TYR A N 1
ATOM 1156 C CA . TYR A 1 145 ? 0.089 8.136 10.946 1.00 92.44 145 TYR A CA 1
ATOM 1157 C C . TYR A 1 145 ? -1.100 9.091 10.786 1.00 92.44 145 TYR A C 1
ATOM 1159 O O . TYR A 1 145 ? -0.987 10.269 11.121 1.00 92.44 145 TYR A O 1
ATOM 1167 N N . PHE A 1 146 ? -2.263 8.579 10.369 1.00 93.12 146 PHE A N 1
ATOM 1168 C CA . PHE A 1 146 ? -3.449 9.416 10.160 1.00 93.12 146 PHE A CA 1
ATOM 1169 C C . PHE A 1 146 ? -4.001 10.022 11.455 1.00 93.12 146 PHE A C 1
ATOM 1171 O O . PHE A 1 146 ? -4.562 11.116 11.411 1.00 93.12 146 PHE A O 1
ATOM 1178 N N . SER A 1 147 ? -3.827 9.362 12.605 1.00 93.94 147 SER A N 1
ATOM 1179 C CA . SER A 1 147 ? -4.237 9.910 13.903 1.00 93.94 147 SER A CA 1
ATOM 1180 C C . SER A 1 147 ? -3.374 11.083 14.364 1.00 93.94 147 SER A C 1
ATOM 1182 O O . SER A 1 147 ? -3.874 11.927 15.096 1.00 93.94 147 SER A O 1
ATOM 1184 N N . MET A 1 148 ? -2.118 11.164 13.911 1.00 91.75 148 MET A N 1
ATOM 1185 C CA . MET A 1 148 ? -1.152 12.202 14.294 1.00 91.75 148 MET A CA 1
ATOM 1186 C C . MET A 1 148 ? -1.172 13.435 13.377 1.00 91.75 148 MET A C 1
ATOM 1188 O O . MET A 1 148 ? -0.490 14.422 13.654 1.00 91.75 148 MET A O 1
ATOM 1192 N N . LEU A 1 149 ? -1.931 13.404 12.276 1.00 88.44 149 LEU A N 1
ATOM 1193 C CA . LEU A 1 149 ? -2.050 14.550 11.377 1.00 88.44 149 LEU A CA 1
ATOM 1194 C C . LEU A 1 149 ? -2.876 15.674 12.020 1.00 88.44 149 LEU A C 1
ATOM 1196 O O . LEU A 1 149 ? -3.970 15.450 12.534 1.00 88.44 149 LEU A O 1
ATOM 1200 N N . ASN A 1 150 ? -2.377 16.907 11.915 1.00 79.56 150 ASN A N 1
ATOM 1201 C CA . ASN A 1 150 ? -3.064 18.113 12.398 1.00 79.56 150 ASN A CA 1
ATOM 1202 C C . ASN A 1 150 ? -4.049 18.710 11.373 1.00 79.56 150 ASN A C 1
ATOM 1204 O O . ASN A 1 150 ? -4.694 19.719 11.651 1.00 79.56 150 ASN A O 1
ATOM 1208 N N . TYR A 1 151 ? -4.151 18.129 10.175 1.00 67.94 151 TYR A N 1
ATOM 1209 C CA . TYR A 1 151 ? -4.980 18.649 9.088 1.00 67.94 151 TYR A CA 1
ATOM 1210 C C . TYR A 1 151 ? -6.284 17.856 8.970 1.00 67.94 151 TYR A C 1
ATOM 1212 O O . TYR A 1 151 ? -6.271 16.634 8.850 1.00 67.94 151 TYR A O 1
ATOM 1220 N N . GLN A 1 152 ? -7.415 18.563 8.941 1.00 61.56 152 GLN A N 1
ATOM 1221 C CA . GLN A 1 152 ? -8.754 17.979 8.762 1.00 61.56 152 GLN A CA 1
ATOM 1222 C C . GLN A 1 152 ? -9.015 17.450 7.338 1.00 61.56 152 GLN A C 1
ATOM 1224 O O . GLN A 1 152 ? -10.081 16.901 7.078 1.00 61.56 152 GLN A O 1
ATOM 1229 N N . SER A 1 153 ? -8.081 17.630 6.400 1.00 56.91 153 SER A N 1
ATOM 1230 C CA . SER A 1 153 ? -8.297 17.386 4.968 1.00 56.91 153 SER A CA 1
ATOM 1231 C C . SER A 1 153 ? -8.478 15.914 4.590 1.00 56.91 153 SER A C 1
ATOM 1233 O O . SER A 1 153 ? -8.986 15.637 3.507 1.00 56.91 153 SER A O 1
ATOM 1235 N N . PHE A 1 154 ? -8.110 14.973 5.462 1.00 67.19 154 PHE A N 1
ATOM 1236 C CA . PHE A 1 154 ? -8.239 13.540 5.204 1.00 67.19 154 PHE A CA 1
ATOM 1237 C C . PHE A 1 154 ? -9.113 12.886 6.273 1.00 67.19 154 PHE A C 1
ATOM 1239 O O . PHE A 1 154 ? -8.607 12.311 7.240 1.00 67.19 154 PHE A O 1
ATOM 1246 N N . ASP A 1 155 ? -10.437 12.964 6.105 1.00 81.62 155 ASP A N 1
ATOM 1247 C CA . ASP A 1 155 ? -11.361 12.216 6.962 1.00 81.62 155 ASP A CA 1
ATOM 1248 C C . ASP A 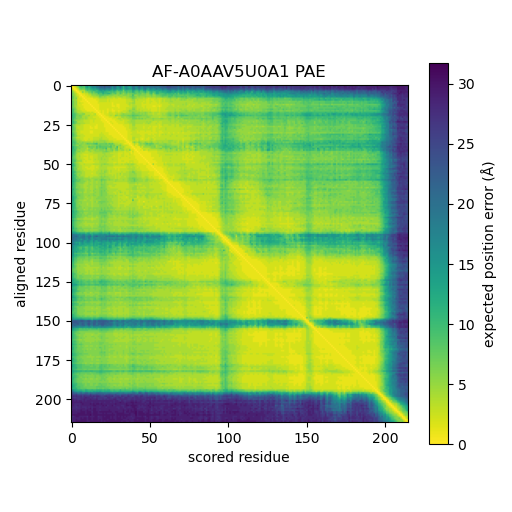1 155 ? -11.272 10.714 6.646 1.00 81.62 155 ASP A C 1
ATOM 1250 O O . ASP A 1 155 ? -11.987 10.162 5.810 1.00 81.62 155 ASP A O 1
ATOM 1254 N N . THR A 1 156 ? -10.315 10.053 7.294 1.00 92.00 156 THR A N 1
ATOM 1255 C CA . THR A 1 156 ? -10.054 8.613 7.168 1.00 92.00 156 THR A CA 1
ATOM 1256 C C . THR A 1 156 ? -10.811 7.788 8.205 1.00 92.00 156 THR A C 1
ATOM 1258 O O . THR A 1 156 ? -10.871 6.560 8.099 1.00 92.00 156 THR A O 1
ATOM 1261 N N . ALA A 1 157 ? -11.458 8.436 9.177 1.00 93.88 157 ALA A N 1
ATOM 1262 C CA . ALA A 1 157 ? -12.221 7.761 10.217 1.00 93.88 157 ALA A CA 1
ATOM 1263 C C . ALA A 1 157 ? -13.370 6.886 9.670 1.00 93.88 157 ALA A C 1
ATOM 1265 O O . ALA A 1 157 ? -13.551 5.786 10.202 1.00 93.88 157 ALA A O 1
ATOM 1266 N N . PRO A 1 158 ? -14.119 7.271 8.609 1.00 96.06 158 PRO A N 1
ATOM 1267 C CA . PRO A 1 158 ? -15.132 6.408 8.000 1.00 96.06 158 PRO A CA 1
ATOM 1268 C C . PRO A 1 158 ? -14.568 5.082 7.483 1.00 96.06 158 PRO A C 1
ATOM 1270 O O . PRO A 1 158 ? -15.170 4.036 7.721 1.00 96.06 158 PRO A O 1
ATOM 1273 N N . LEU A 1 159 ? -13.390 5.109 6.845 1.00 96.25 159 LEU A N 1
ATOM 1274 C CA . LEU A 1 159 ? -12.714 3.903 6.363 1.00 96.25 159 LEU A CA 1
ATOM 1275 C C . LEU A 1 159 ? -12.382 2.968 7.530 1.00 96.25 159 LEU A C 1
ATOM 1277 O O . LEU A 1 159 ? -12.745 1.794 7.512 1.00 96.25 159 LEU A O 1
ATOM 1281 N N . PHE A 1 160 ? -11.738 3.489 8.577 1.00 97.44 160 PHE A N 1
ATOM 1282 C CA . PHE A 1 160 ? -11.389 2.673 9.739 1.00 97.44 160 PHE A CA 1
ATOM 1283 C C . PHE A 1 160 ? -12.621 2.158 10.483 1.00 97.44 160 PHE A C 1
ATOM 1285 O O . PHE A 1 160 ? -12.626 1.016 10.939 1.00 97.44 160 PHE A O 1
ATOM 1292 N N . ARG A 1 161 ? -13.690 2.955 10.573 1.00 97.00 161 ARG A N 1
ATOM 1293 C CA . ARG A 1 161 ? -14.964 2.519 11.156 1.00 97.00 161 ARG A CA 1
ATOM 1294 C C . ARG A 1 161 ? -15.539 1.329 10.405 1.00 97.00 161 ARG A C 1
ATOM 1296 O O . ARG A 1 161 ? -15.974 0.373 11.044 1.00 97.00 161 ARG A O 1
ATOM 1303 N N . GLU A 1 162 ? -15.516 1.374 9.079 1.00 97.44 162 GLU A N 1
ATOM 1304 C CA . GLU A 1 162 ? -16.013 0.282 8.252 1.00 97.44 162 GLU A CA 1
ATOM 1305 C C . GLU A 1 162 ? -15.142 -0.975 8.388 1.00 97.44 162 GLU A C 1
ATOM 1307 O O . GLU A 1 162 ? -15.664 -2.063 8.633 1.00 97.44 162 GLU A O 1
ATOM 1312 N N . ILE A 1 163 ? -13.814 -0.824 8.371 1.00 97.75 163 ILE A N 1
ATOM 1313 C CA . ILE A 1 163 ? -12.881 -1.932 8.624 1.00 97.75 163 ILE A CA 1
ATOM 1314 C C . ILE A 1 163 ? -13.165 -2.581 9.986 1.00 97.75 163 ILE A C 1
ATOM 1316 O O . ILE A 1 163 ? -13.307 -3.796 10.068 1.00 97.75 163 ILE A O 1
ATOM 1320 N N . LEU A 1 164 ? -13.301 -1.799 11.062 1.00 97.31 164 LEU A N 1
ATOM 1321 C CA . LEU A 1 164 ? -13.551 -2.325 12.412 1.00 97.31 164 LEU A CA 1
ATOM 1322 C C . LEU A 1 164 ? -14.976 -2.855 12.621 1.00 97.31 164 LEU A C 1
ATOM 1324 O O . LEU A 1 164 ? -15.218 -3.589 13.586 1.00 97.31 164 LEU A O 1
ATOM 1328 N N . ARG A 1 165 ? -15.926 -2.477 11.759 1.00 95.81 165 ARG A N 1
ATOM 1329 C CA . ARG A 1 165 ? -17.263 -3.081 11.699 1.00 95.81 165 ARG A CA 1
ATOM 1330 C C . ARG A 1 165 ? -17.180 -4.499 11.135 1.00 95.81 165 ARG A C 1
ATOM 1332 O O . ARG A 1 165 ? -17.816 -5.394 11.685 1.00 95.81 165 ARG A O 1
ATOM 1339 N N . LEU A 1 166 ? -16.392 -4.690 10.076 1.00 95.94 166 LEU A N 1
ATOM 1340 C CA . LEU A 1 166 ? -16.161 -5.986 9.430 1.00 95.94 166 LEU A CA 1
ATOM 1341 C C . LEU A 1 166 ? -15.228 -6.897 10.247 1.00 95.94 166 LEU A C 1
ATOM 1343 O O . LEU A 1 166 ? -15.446 -8.105 10.298 1.00 95.94 166 LEU A O 1
ATOM 1347 N N . HIS A 1 167 ? -14.234 -6.307 10.912 1.00 95.31 167 HIS A N 1
ATOM 1348 C CA . HIS A 1 167 ? -13.141 -6.988 11.608 1.00 95.31 167 HIS A CA 1
ATOM 1349 C C . HIS A 1 167 ? -12.971 -6.477 13.056 1.00 95.31 167 HIS A C 1
ATOM 1351 O O . HIS A 1 167 ? -11.971 -5.826 13.399 1.00 95.31 167 HIS A O 1
ATOM 1357 N N . PRO A 1 168 ? -13.957 -6.720 13.943 1.00 95.62 168 PRO A N 1
ATOM 1358 C CA . PRO A 1 168 ? -13.976 -6.176 15.302 1.00 95.62 168 PRO A CA 1
ATOM 1359 C C . PRO A 1 168 ? -12.817 -6.655 16.190 1.00 95.62 168 PRO A C 1
ATOM 1361 O O . PRO A 1 168 ? -12.473 -5.976 17.160 1.00 95.62 168 PRO A O 1
ATOM 1364 N N . GLU A 1 169 ? -12.183 -7.782 15.868 1.00 95.00 169 GLU A N 1
ATOM 1365 C CA . GLU A 1 169 ? -10.997 -8.307 16.546 1.00 95.00 169 GLU A CA 1
ATOM 1366 C C . GLU A 1 169 ? -9.803 -7.335 16.512 1.00 95.00 169 GLU A C 1
ATOM 1368 O O . GLU A 1 169 ? -8.950 -7.363 17.406 1.00 95.00 169 GLU A O 1
ATOM 1373 N N . TRP A 1 170 ? -9.781 -6.407 15.549 1.00 96.19 170 TRP A N 1
ATOM 1374 C CA . TRP A 1 170 ? -8.728 -5.403 15.402 1.00 96.19 170 TRP A CA 1
ATOM 1375 C C . TRP A 1 170 ? -8.951 -4.125 16.213 1.00 96.19 170 TRP A C 1
ATOM 1377 O O . TRP A 1 170 ? -8.017 -3.331 16.342 1.00 96.19 170 TRP A O 1
ATOM 1387 N N . LYS A 1 171 ? -10.123 -3.936 16.839 1.00 96.25 171 LYS A N 1
ATOM 1388 C CA . LYS A 1 171 ? -10.450 -2.725 17.623 1.00 96.25 171 LYS A CA 1
ATOM 1389 C C . LYS A 1 171 ? -9.400 -2.401 18.682 1.00 96.25 171 LYS A C 1
ATOM 1391 O O . LYS A 1 171 ? -9.000 -1.253 18.829 1.00 96.25 171 LYS A O 1
ATOM 1396 N N . GLY A 1 172 ? -8.913 -3.423 19.389 1.00 94.88 172 GLY A N 1
ATOM 1397 C CA . GLY A 1 172 ? -7.898 -3.243 20.428 1.00 94.88 172 GLY A CA 1
ATOM 1398 C C . GLY A 1 172 ? -6.535 -2.797 19.887 1.00 94.88 172 GLY A C 1
ATOM 1399 O O . GLY A 1 172 ? -5.842 -2.048 20.563 1.00 94.88 172 GLY A O 1
ATOM 1400 N N . LYS A 1 173 ? -6.145 -3.236 18.681 1.00 95.81 173 LYS A N 1
ATOM 1401 C CA . LYS A 1 173 ? -4.909 -2.772 18.029 1.00 95.81 173 LYS A CA 1
ATOM 1402 C C . LYS A 1 173 ? -5.082 -1.359 17.480 1.00 95.81 173 LYS A C 1
ATOM 1404 O O . LYS A 1 173 ? -4.220 -0.524 17.713 1.00 95.81 173 LYS A O 1
ATOM 1409 N N . PHE A 1 174 ? -6.208 -1.091 16.817 1.00 96.88 174 PHE A N 1
ATOM 1410 C CA . PHE A 1 174 ? -6.531 0.240 16.312 1.00 96.88 174 PHE A CA 1
ATOM 1411 C C . PHE A 1 174 ? -6.498 1.286 17.427 1.00 96.88 174 PHE A C 1
ATOM 1413 O O . PHE A 1 174 ? -5.779 2.266 17.291 1.00 96.88 174 PHE A O 1
ATOM 1420 N N . LYS A 1 175 ? -7.170 1.023 18.561 1.00 96.88 175 LYS A N 1
ATOM 1421 C CA . LYS A 1 175 ? -7.157 1.914 19.729 1.00 96.88 175 LYS A CA 1
ATOM 1422 C C . LYS A 1 175 ? -5.732 2.294 20.139 1.00 96.88 175 LYS A C 1
ATOM 1424 O O . LYS A 1 175 ? -5.446 3.481 20.237 1.00 96.88 175 LYS A O 1
ATOM 1429 N N . LYS A 1 176 ? -4.840 1.305 20.282 1.00 96.31 176 LYS A N 1
ATOM 1430 C CA . LYS A 1 176 ? -3.424 1.530 20.618 1.00 96.31 176 LYS A CA 1
ATOM 1431 C C . LYS A 1 176 ? -2.694 2.395 19.593 1.00 96.31 176 LYS A C 1
ATOM 1433 O O . LYS A 1 176 ? -1.929 3.263 19.973 1.00 96.31 176 LYS A O 1
ATOM 1438 N N . PHE A 1 177 ? -2.922 2.187 18.296 1.00 95.75 177 PHE A N 1
ATOM 1439 C CA . PHE A 1 177 ? -2.276 3.007 17.264 1.00 95.75 177 PHE A CA 1
ATOM 1440 C C . PHE A 1 177 ? -2.686 4.480 17.328 1.00 95.75 177 PHE A C 1
ATOM 1442 O O . PHE A 1 177 ? -1.901 5.350 16.966 1.00 95.75 177 PHE A O 1
ATOM 1449 N N . THR A 1 178 ? -3.904 4.746 17.788 1.00 96.06 178 THR A N 1
ATOM 1450 C CA . THR A 1 178 ? -4.528 6.072 17.764 1.00 96.06 178 THR A CA 1
ATOM 1451 C C . THR A 1 178 ? -4.552 6.791 19.114 1.00 96.06 178 THR A C 1
ATOM 1453 O O . THR A 1 178 ? -5.027 7.922 19.183 1.00 96.06 178 THR A O 1
ATOM 1456 N N . GLU A 1 179 ? -4.111 6.146 20.199 1.00 95.56 179 GLU A N 1
ATOM 1457 C CA . GLU A 1 179 ? -4.317 6.655 21.565 1.00 95.56 179 GLU A CA 1
ATOM 1458 C C . GLU A 1 179 ? -3.574 7.968 21.836 1.00 95.56 179 GLU A C 1
ATOM 1460 O O . GLU A 1 179 ? -4.094 8.820 22.553 1.00 95.56 179 GLU A O 1
ATOM 1465 N N . GLU A 1 180 ? -2.426 8.166 21.189 1.00 94.94 180 GLU A N 1
ATOM 1466 C CA . GLU A 1 180 ? -1.577 9.357 21.323 1.00 94.94 180 GLU A CA 1
ATOM 1467 C C . GLU A 1 180 ? -1.993 10.523 20.407 1.00 94.94 180 GLU A C 1
ATOM 1469 O O . GLU A 1 180 ? -1.453 11.625 20.520 1.00 94.94 180 GLU A O 1
ATOM 1474 N N . GLY A 1 181 ? -2.949 10.305 19.497 1.00 92.81 181 GLY A N 1
ATOM 1475 C CA . GLY A 1 181 ? -3.385 11.328 18.551 1.00 92.81 181 GLY A CA 1
ATOM 1476 C C . GLY A 1 181 ? -4.183 12.466 19.214 1.00 92.81 181 GLY A C 1
ATOM 1477 O O . GLY A 1 181 ? -4.877 12.254 20.215 1.00 92.81 181 GLY A O 1
ATOM 1478 N N . PRO A 1 182 ? -4.140 13.697 18.669 1.00 92.62 182 PRO A N 1
ATOM 1479 C CA . PRO A 1 182 ? -4.914 14.819 19.190 1.00 92.62 182 PRO A CA 1
ATOM 1480 C C . PRO A 1 182 ? -6.430 14.573 19.129 1.00 92.62 182 PRO A C 1
ATOM 1482 O O . PRO A 1 182 ? -6.964 14.159 18.106 1.00 92.62 182 PRO A O 1
ATOM 1485 N N . ALA A 1 183 ? -7.157 14.941 20.189 1.00 88.69 183 ALA A N 1
ATOM 1486 C CA . ALA A 1 183 ? -8.601 14.685 20.321 1.00 88.69 183 ALA A CA 1
ATOM 1487 C C . ALA A 1 183 ? -9.490 15.339 19.239 1.00 88.69 183 ALA A C 1
ATOM 1489 O O . ALA A 1 183 ? -10.635 14.937 19.055 1.00 88.69 183 ALA A O 1
ATOM 1490 N N . HIS A 1 184 ? -8.990 16.355 18.528 1.00 90.69 184 HIS A N 1
ATOM 1491 C CA . HIS A 1 184 ? -9.709 16.993 17.420 1.00 90.69 184 HIS A CA 1
ATOM 1492 C C . HIS A 1 184 ? -9.507 16.277 16.073 1.00 90.69 184 HIS A C 1
ATOM 1494 O O . HIS A 1 184 ? -10.182 16.617 15.102 1.00 90.69 184 HIS A O 1
ATOM 1500 N N . ASN A 1 185 ? -8.589 15.308 15.990 1.00 92.56 185 ASN A N 1
ATOM 1501 C CA . ASN A 1 185 ? -8.413 14.469 14.812 1.00 92.56 185 ASN A CA 1
ATOM 1502 C C . ASN A 1 185 ? -9.497 13.368 14.810 1.00 92.56 185 ASN A C 1
ATOM 1504 O O . ASN A 1 185 ? -9.580 12.605 15.775 1.00 92.56 185 ASN A O 1
ATOM 1508 N N . PRO A 1 186 ? -10.321 13.240 13.751 1.00 94.12 186 PRO A N 1
ATOM 1509 C CA . PRO A 1 186 ? -11.417 12.268 13.714 1.00 94.12 186 PRO A CA 1
ATOM 1510 C C . PRO A 1 186 ? -10.979 10.808 13.899 1.00 94.12 186 PRO A C 1
ATOM 1512 O O . PRO A 1 186 ? -11.682 10.030 14.547 1.00 94.12 186 PRO A O 1
ATOM 1515 N N . THR A 1 187 ? -9.817 10.428 13.361 1.00 95.06 187 THR A N 1
ATOM 1516 C CA . THR A 1 187 ? -9.268 9.068 13.472 1.00 95.06 187 THR A CA 1
ATOM 1517 C C . THR A 1 187 ? -8.803 8.785 14.898 1.00 95.06 187 THR A C 1
ATOM 1519 O O . THR A 1 187 ? -9.139 7.733 15.449 1.00 95.06 187 THR A O 1
ATOM 1522 N N . ALA A 1 188 ? -8.107 9.742 15.522 1.00 95.06 188 ALA A N 1
ATOM 1523 C CA . ALA A 1 188 ? -7.706 9.659 16.927 1.00 95.06 188 ALA A CA 1
ATOM 1524 C C . ALA A 1 188 ? -8.923 9.587 17.862 1.00 95.06 188 ALA A C 1
ATOM 1526 O O . ALA A 1 188 ? -9.052 8.654 18.657 1.00 95.06 188 ALA A O 1
ATOM 1527 N N . ALA A 1 189 ? -9.866 10.518 17.696 1.00 94.88 189 ALA A N 1
ATOM 1528 C CA . ALA A 1 189 ? -11.097 10.589 18.476 1.00 94.88 189 ALA A CA 1
ATOM 1529 C C . ALA A 1 189 ? -11.913 9.293 18.372 1.00 94.88 189 ALA A C 1
ATOM 1531 O O . ALA A 1 189 ? -12.415 8.781 19.376 1.00 94.88 189 ALA A O 1
ATOM 1532 N N . TYR A 1 190 ? -12.011 8.717 17.169 1.00 95.69 190 TYR A N 1
ATOM 1533 C CA . TYR A 1 190 ? -12.691 7.443 16.981 1.00 95.69 190 TYR A CA 1
ATOM 1534 C C . TYR A 1 190 ? -12.012 6.317 17.767 1.00 95.69 190 TYR A C 1
ATOM 1536 O O . TYR A 1 190 ? -12.692 5.599 18.500 1.00 95.69 190 TYR A O 1
ATOM 1544 N N . GLY A 1 191 ? -10.690 6.179 17.676 1.00 95.62 191 GLY A N 1
ATOM 1545 C CA . GLY A 1 191 ? -9.965 5.139 18.401 1.00 95.62 191 GLY A CA 1
ATOM 1546 C C . GLY A 1 191 ? -10.029 5.292 19.921 1.00 95.62 191 GLY A C 1
ATOM 1547 O O . GLY A 1 191 ? -10.255 4.306 20.623 1.00 95.62 191 GLY A O 1
ATOM 1548 N N . GLN A 1 192 ? -9.943 6.524 20.425 1.00 95.06 192 GLN A N 1
ATOM 1549 C CA . GLN A 1 192 ? -10.090 6.848 21.849 1.00 95.06 192 GLN A CA 1
ATOM 1550 C C . GLN A 1 192 ? -11.504 6.550 22.373 1.00 95.06 192 GLN A C 1
ATOM 1552 O O . GLN A 1 192 ? -11.655 6.121 23.516 1.00 95.06 192 GLN A O 1
ATOM 1557 N N . SER A 1 193 ? -12.534 6.698 21.530 1.00 95.62 193 SER A N 1
ATOM 1558 C CA . SER A 1 193 ? -13.924 6.369 21.883 1.00 95.62 193 SER A CA 1
ATOM 1559 C C . SER A 1 193 ? -14.198 4.865 22.003 1.00 95.62 193 SER A C 1
ATOM 1561 O O . SER A 1 193 ? -15.225 4.465 22.559 1.00 95.62 193 SER A O 1
ATOM 1563 N N . LEU A 1 194 ? -13.308 4.009 21.482 1.00 94.88 194 LEU A N 1
ATOM 1564 C CA . LEU A 1 194 ? -13.489 2.565 21.565 1.00 94.88 194 LEU A CA 1
ATOM 1565 C C . LEU A 1 194 ? -13.375 2.101 23.024 1.00 94.88 194 LEU A C 1
ATOM 1567 O O . LEU A 1 194 ? -12.448 2.507 23.735 1.00 94.88 194 LEU A O 1
ATOM 1571 N N . PRO A 1 195 ? -14.270 1.204 23.478 1.00 90.69 195 PRO A N 1
ATOM 1572 C CA . PRO A 1 195 ? -14.188 0.672 24.827 1.00 90.69 195 PRO A CA 1
ATOM 1573 C C . PRO A 1 195 ? -12.862 -0.064 25.004 1.00 90.69 195 PRO A C 1
ATOM 1575 O O . PRO A 1 195 ? -12.381 -0.738 24.085 1.00 90.69 195 PRO A O 1
ATOM 1578 N N . ASP A 1 196 ? -12.278 0.033 26.196 1.00 86.06 196 ASP A N 1
ATOM 1579 C CA . ASP A 1 196 ? -11.181 -0.857 26.551 1.00 86.06 196 ASP A CA 1
ATOM 1580 C C . ASP A 1 196 ? -11.633 -2.305 26.407 1.00 86.06 196 ASP A C 1
ATOM 1582 O O . ASP A 1 196 ? -12.816 -2.628 26.576 1.00 86.06 196 ASP A O 1
ATOM 1586 N N . LYS A 1 197 ? -10.686 -3.200 26.096 1.00 74.69 197 LYS A N 1
ATOM 1587 C CA . LYS A 1 197 ? -10.947 -4.631 26.242 1.00 74.69 197 LYS A CA 1
ATOM 1588 C C . LYS A 1 197 ? -11.381 -4.822 27.683 1.00 74.69 197 LYS A C 1
ATOM 1590 O O . LYS A 1 197 ? -10.544 -4.783 28.579 1.00 74.69 197 LYS A O 1
ATOM 1595 N N . SER A 1 198 ? -12.682 -5.014 27.897 1.00 60.56 198 SER A N 1
ATOM 1596 C CA . SER A 1 198 ? -13.184 -5.366 29.208 1.00 60.56 198 SER A CA 1
ATOM 1597 C C . SER A 1 198 ? -12.395 -6.599 29.610 1.00 60.56 198 SER A C 1
ATOM 1599 O O . SER A 1 198 ? -12.497 -7.637 28.945 1.00 60.56 198 SER A O 1
ATOM 1601 N N . THR A 1 199 ? -11.600 -6.487 30.666 1.00 51.47 199 THR A N 1
ATOM 1602 C CA . THR A 1 199 ? -11.134 -7.610 31.466 1.00 51.47 199 THR A CA 1
ATOM 1603 C C . THR A 1 199 ? -12.376 -8.237 32.083 1.00 51.47 199 THR A C 1
ATOM 1605 O O . THR A 1 199 ? -12.595 -8.188 33.284 1.00 51.47 199 THR A O 1
ATOM 1608 N N . ARG A 1 200 ? -13.263 -8.802 31.256 1.00 51.38 200 ARG A N 1
ATOM 1609 C CA . ARG A 1 200 ? -14.232 -9.760 31.752 1.00 51.38 200 ARG A CA 1
ATOM 1610 C C . ARG A 1 200 ? -13.358 -10.869 32.328 1.00 51.38 200 ARG A C 1
ATOM 1612 O O . ARG A 1 200 ? -12.572 -11.443 31.565 1.00 51.38 200 ARG A O 1
ATOM 1619 N N . PRO A 1 201 ? -13.442 -11.155 33.639 1.00 50.03 201 PRO A N 1
ATOM 1620 C CA . PRO A 1 201 ? -12.923 -12.410 34.150 1.00 50.03 201 PRO A CA 1
ATOM 1621 C C . PRO A 1 201 ? -13.480 -13.485 33.225 1.00 50.03 201 PRO A C 1
ATOM 1623 O O . PRO A 1 201 ? -14.660 -13.396 32.862 1.00 50.03 201 PRO A O 1
ATOM 1626 N N . LYS A 1 202 ? -12.646 -14.432 32.776 1.00 52.09 202 LYS A N 1
ATOM 1627 C CA . LYS A 1 202 ? -13.130 -15.618 32.066 1.00 52.09 202 LYS A CA 1
ATOM 1628 C C . LYS A 1 202 ? -14.316 -16.132 32.880 1.00 52.09 202 LYS A C 1
ATOM 1630 O O . LYS A 1 202 ? -14.126 -16.623 33.988 1.00 52.09 202 LYS A O 1
ATOM 1635 N N . ARG A 1 203 ? -15.544 -15.922 32.397 1.00 48.03 203 ARG A N 1
ATOM 1636 C CA . ARG A 1 203 ? -16.695 -16.607 32.964 1.00 48.03 203 ARG A CA 1
ATOM 1637 C C . ARG A 1 203 ? -16.423 -18.047 32.587 1.00 48.03 203 ARG A C 1
ATOM 1639 O O . ARG A 1 203 ? -16.533 -18.397 31.417 1.00 48.03 203 ARG A O 1
ATOM 1646 N N . ASN A 1 204 ? -15.919 -18.814 33.547 1.00 47.88 204 ASN A N 1
ATOM 1647 C CA . ASN A 1 204 ? -15.906 -20.256 33.448 1.00 47.88 204 ASN A CA 1
ATOM 1648 C C . ASN A 1 204 ? -17.363 -20.624 33.187 1.00 47.88 204 ASN A C 1
ATOM 1650 O O . ASN A 1 204 ? -18.210 -20.440 34.061 1.00 47.88 204 ASN A O 1
ATOM 1654 N N . TYR A 1 205 ? -17.678 -21.015 31.957 1.00 44.62 205 TYR A N 1
ATOM 1655 C CA . TYR A 1 205 ? -18.929 -21.699 31.712 1.00 44.62 205 TYR A CA 1
ATOM 1656 C C . TYR A 1 205 ? -18.795 -23.003 32.490 1.00 44.62 205 TYR A C 1
ATOM 1658 O O . TYR A 1 205 ? -17.973 -23.850 32.146 1.00 44.62 205 TYR A O 1
ATOM 1666 N N . VAL A 1 206 ? -19.512 -23.105 33.607 1.00 51.00 206 VAL A N 1
ATOM 1667 C CA . VAL A 1 206 ? -19.808 -24.407 34.189 1.00 51.00 206 VAL A CA 1
ATOM 1668 C C . VAL A 1 206 ? -20.715 -25.058 33.160 1.00 51.00 206 VAL A C 1
ATOM 1670 O O . VAL A 1 206 ? -21.856 -24.636 32.985 1.00 51.00 206 VAL A O 1
ATOM 1673 N N . VAL A 1 207 ? -20.157 -25.989 32.391 1.00 48.00 207 VAL A N 1
ATOM 1674 C CA . VAL A 1 207 ? -20.961 -26.922 31.611 1.00 48.00 207 VAL A CA 1
ATOM 1675 C C . VAL A 1 207 ? -21.671 -27.769 32.658 1.00 48.00 207 VAL A C 1
ATOM 1677 O O . VAL A 1 207 ? -21.039 -28.571 33.339 1.00 48.00 207 VAL A O 1
ATOM 1680 N N . PHE A 1 208 ? -22.950 -27.485 32.884 1.00 47.09 208 PHE A N 1
ATOM 1681 C CA . PHE A 1 208 ? -23.817 -28.421 33.576 1.00 47.09 208 PHE A CA 1
ATOM 1682 C C . PHE A 1 208 ? -24.138 -29.508 32.553 1.00 47.09 208 PHE A C 1
ATOM 1684 O O . PHE A 1 208 ? -24.927 -29.274 31.642 1.00 47.09 208 PHE A O 1
ATOM 1691 N N . ASP A 1 209 ? -23.473 -30.657 32.669 1.00 47.38 209 ASP A N 1
ATOM 1692 C CA . ASP A 1 209 ? -23.991 -31.905 32.108 1.00 47.38 209 ASP A CA 1
ATOM 1693 C C . ASP A 1 209 ? -25.241 -32.274 32.921 1.00 47.38 209 ASP A C 1
ATOM 1695 O O . ASP A 1 209 ? -25.181 -33.018 33.899 1.00 47.38 209 ASP A O 1
ATOM 1699 N N . GLU A 1 210 ? -26.382 -31.692 32.559 1.00 51.28 210 GLU A N 1
ATOM 1700 C CA . GLU A 1 210 ? -27.695 -32.245 32.892 1.00 51.28 210 GLU A CA 1
ATOM 1701 C C . GLU A 1 210 ? -28.048 -33.271 31.813 1.00 51.28 210 GLU A C 1
ATOM 1703 O O . GLU A 1 210 ? -28.858 -32.983 30.950 1.00 51.28 210 GLU A O 1
ATOM 1708 N N . ASP A 1 211 ? -27.381 -34.429 31.818 1.00 55.28 211 ASP A N 1
ATOM 1709 C CA . ASP A 1 211 ? -27.816 -35.629 31.078 1.00 55.28 211 ASP A CA 1
ATOM 1710 C C . ASP A 1 211 ? -27.126 -36.887 31.646 1.00 55.28 211 ASP A C 1
ATOM 1712 O O . ASP A 1 211 ? -26.457 -37.658 30.958 1.00 55.28 211 ASP A O 1
ATOM 1716 N N . ALA A 1 212 ? -27.268 -37.101 32.957 1.00 53.81 212 ALA A N 1
ATOM 1717 C CA . ALA A 1 212 ? -26.886 -38.363 33.595 1.00 53.81 212 ALA A CA 1
ATOM 1718 C C . ALA A 1 212 ? -27.885 -38.800 34.676 1.00 53.81 212 ALA A C 1
ATOM 1720 O O . ALA A 1 212 ? -27.486 -39.237 35.750 1.00 53.81 212 ALA A O 1
ATOM 1721 N N . THR A 1 213 ? -29.179 -38.702 34.383 1.00 52.91 213 THR A N 1
ATOM 1722 C CA . THR A 1 213 ? -30.228 -39.511 35.026 1.00 52.91 213 THR A CA 1
ATOM 1723 C C . THR A 1 213 ? -31.436 -39.533 34.105 1.00 52.91 213 THR A C 1
ATOM 1725 O O . THR A 1 213 ? -32.200 -38.575 34.083 1.00 52.91 213 THR A O 1
ATOM 1728 N N . ASP A 1 214 ? -31.534 -40.575 33.279 1.00 51.53 214 ASP A N 1
ATOM 1729 C CA . ASP A 1 214 ? -32.692 -41.481 33.242 1.00 51.53 214 ASP A CA 1
ATOM 1730 C C . ASP A 1 214 ? -32.585 -42.430 32.035 1.00 51.53 214 ASP A C 1
ATOM 1732 O O . ASP A 1 214 ? -32.963 -42.074 30.918 1.00 51.53 214 ASP A O 1
ATOM 1736 N N . LEU A 1 215 ? -32.038 -43.631 32.294 1.00 42.75 215 LEU A N 1
ATOM 1737 C CA . LEU A 1 215 ? -32.503 -44.981 31.896 1.00 42.75 215 LEU A CA 1
ATOM 1738 C C . LEU A 1 215 ? -31.362 -46.010 31.929 1.00 42.75 215 LEU A C 1
ATOM 1740 O O . LEU A 1 215 ? -30.380 -45.859 31.170 1.00 42.75 215 LEU A O 1
#

Mean predicted aligned error: 8.58 Å

Radius of gyration: 22.87 Å; Cα contacts (8 Å, |Δi|>4): 180; chains: 1; bounding box: 59×64×65 Å

Organism: NCBI:txid358040

Sequence (215 aa):
SLVLNDELACPFLFDCITDKNPLSGALQKVLLALFFFPETADRTTMIIRYGTRLNTIMMNVDPYWLNVMMEKPEYLHYAANCESVLLRIEEGIRRPYNPTATRTTQMYFTECFNEAARILLSDAVSNRSRLEPLLGNGYLGIAHYFSMLNYQSFDTAPLFREILRLHPEWKGKFKKFTEEGPAHNPTAAYGQSLPDKSTRPKRNYVVFDEDATDL

Secondary structure (DSSP, 8-state):
-----HHHHHHHHHHH-STT-TTHHHHHHHHHHHHHSS-HHHHHHHHHHHHHHHHHHHHHS-HHHHHHHHTSHHHHHHHTT-HHHHHHHHHHHH----TTS-HHHHHHHHHHHHHHHHHHHHHHTT-HHHHHHHHHTTGGGHHHHHHH---TT---HHHHHHHHHH-GGGHHHHHHHHTTS-TTSHHHHHHHHSPP-------------------

Nearest PDB structures (foldseek):
  7sqc-assembly1_P1  TM=5.309E-01  e=4.657E-01  Chlamydomonas reinhardtii
  7sqc-assembly1_P3  TM=5.339E-01  e=5.595E-01  Chlamydomonas reinhardtii

Foldseek 3Di:
DPPDPLVVLQVVLLVQQDPPHPCNLVSLVVNLCSLQPDDPVVNLVCCVVCVVSVLVSLLVHDLVSLLSQLVDVSVLVSLLVRVSNLVVLLCLCPPDDDPPDDPVRNVSSNVSSLVSLLVSLVVCLVPVVSNVVSVVSPSLLSLLVQLADPDQPDPSLVSVVSVCVVVVVCLQVQLVSLCPGDCPRNSNVSSVPDDHPPVPPPPPPPPPPPPDDDD